Protein AF-A0A972JRW2-F1 (afdb_monomer)

pLDDT: mean 73.88, std 29.33, range [19.91, 98.5]

Mean predicted aligned error: 13.53 Å

Foldseek 3Di:
DVVVVVVVVVVVVVVVVLQVVQLVVLVVVLVVQQVDQQVADAFDFDDCVQADPLLVVLLVVLVACPPHAHQKDKFKWWWWFCDPNDTWIKIKMKIAGQQEGKMWIWMFTDDPPFGQKIWTWMQDPLWTKIWIDGSSGHTLDIDTDDVRSLVVSLVSVVCCSVRSNSSRGHPQWRKDDPDPQWIWTWGQHPVRPDTNIDIDRPPPDDDDDDPVPPPTTDIPRDDPDDDDDDDDDDDDDDDDDDDDDDDDDPDPVNVVCVSPVPPPPDDDD

Radius of gyration: 22.72 Å; Cα contacts (8 Å, |Δi|>4): 418; chains: 1; bounding box: 57×50×68 Å

Secondary structure (DSSP, 8-state):
-HHHHHHHHHHHHHHHHHHHHHHHHHHHHHHHHHHHHHTPPPP-PPPGGGS-HHHHHHHHHTTTTTT---SEEEEEEEEEEEETTEEEEEEEEEEEESSSS-EEEEEEES-SSS-SEEEEEEEETTEEEEEEEETTTEEEEEEESHHHHHHHHHHHHHHGGGSTHHHHH-TT-EEEEEETTEEEEEEEETTTTEEEEEEEE---------TTTSSS---B-------------------------------HHHHHHHHH-TT------

Structure (mmCIF, N/CA/C/O backbone):
data_AF-A0A972JRW2-F1
#
_entry.id   AF-A0A972JRW2-F1
#
loop_
_atom_site.group_PDB
_atom_site.id
_atom_site.type_symbol
_atom_site.label_atom_id
_atom_site.label_alt_id
_atom_site.label_comp_id
_atom_site.label_asym_id
_atom_site.label_entity_id
_atom_site.label_seq_id
_atom_site.pdbx_PDB_ins_code
_atom_site.Cartn_x
_atom_site.Cartn_y
_atom_site.Cartn_z
_atom_site.occupancy
_atom_site.B_iso_or_equiv
_atom_site.auth_seq_id
_atom_site.auth_comp_id
_atom_site.auth_asym_id
_atom_site.auth_atom_id
_atom_site.pdbx_PDB_model_num
ATOM 1 N N . MET A 1 1 ? -31.790 4.077 42.090 1.00 71.62 1 MET A N 1
ATOM 2 C CA . MET A 1 1 ? -30.428 4.631 41.899 1.00 71.62 1 MET A CA 1
ATOM 3 C C . MET A 1 1 ? -29.364 3.551 41.669 1.00 71.62 1 MET A C 1
ATOM 5 O O . MET A 1 1 ? -28.720 3.599 40.635 1.00 71.62 1 MET A O 1
ATOM 9 N N . LYS A 1 2 ? -29.207 2.538 42.543 1.00 86.31 2 LYS A N 1
ATOM 10 C CA . LYS A 1 2 ? -28.189 1.472 42.364 1.00 86.31 2 LYS A CA 1
ATOM 11 C C . LYS A 1 2 ? -28.380 0.609 41.100 1.00 86.31 2 LYS A C 1
ATOM 13 O O . LYS A 1 2 ? -27.415 0.365 40.390 1.00 86.31 2 LYS A O 1
ATOM 18 N N . ILE A 1 3 ? -29.616 0.212 40.779 1.00 92.12 3 ILE A N 1
ATOM 19 C CA . ILE A 1 3 ? -29.920 -0.625 39.597 1.00 92.12 3 ILE A CA 1
ATOM 20 C C . ILE A 1 3 ? -29.605 0.111 38.285 1.00 92.12 3 ILE A C 1
ATOM 22 O O . ILE A 1 3 ? -28.957 -0.450 37.411 1.00 92.12 3 ILE A O 1
ATOM 26 N N . SER A 1 4 ? -29.985 1.387 38.169 1.00 90.56 4 SER A N 1
ATOM 27 C CA . SER A 1 4 ? -29.693 2.209 36.985 1.00 90.56 4 SER A CA 1
ATOM 28 C C . SER A 1 4 ? -28.190 2.349 36.733 1.00 90.56 4 SER A C 1
ATOM 30 O O . SER A 1 4 ? -27.752 2.268 35.593 1.00 90.56 4 SER A O 1
ATOM 32 N N . ILE A 1 5 ? -27.392 2.496 37.798 1.00 94.94 5 ILE A N 1
ATOM 33 C CA . ILE A 1 5 ? -25.928 2.556 37.699 1.00 94.94 5 ILE A CA 1
ATOM 34 C C . ILE A 1 5 ? -25.374 1.230 37.162 1.00 94.94 5 ILE A C 1
ATOM 36 O O . ILE A 1 5 ? -24.592 1.240 36.216 1.00 94.94 5 ILE A O 1
ATOM 40 N N . ILE A 1 6 ? -25.814 0.094 37.711 1.00 95.50 6 ILE A N 1
ATOM 41 C CA . ILE A 1 6 ? -25.375 -1.238 37.261 1.00 95.50 6 ILE A CA 1
ATOM 42 C C . ILE A 1 6 ? -25.721 -1.458 35.784 1.00 95.50 6 ILE A C 1
ATOM 44 O O . ILE A 1 6 ? -24.865 -1.891 35.017 1.00 95.50 6 ILE A O 1
ATOM 48 N N . ILE A 1 7 ? -26.940 -1.103 35.366 1.00 96.25 7 ILE A N 1
ATOM 49 C CA . ILE A 1 7 ? -27.366 -1.212 33.964 1.00 96.25 7 ILE A CA 1
ATOM 50 C C . ILE A 1 7 ? -26.454 -0.373 33.059 1.00 96.25 7 ILE A C 1
ATOM 52 O O . ILE A 1 7 ? -25.960 -0.886 32.056 1.00 96.25 7 ILE A O 1
ATOM 56 N N . CYS A 1 8 ? -26.162 0.879 33.427 1.00 96.19 8 CYS A N 1
ATOM 57 C CA . CYS A 1 8 ? -25.246 1.727 32.660 1.00 96.19 8 CYS A CA 1
ATOM 58 C C . CYS A 1 8 ? -23.842 1.116 32.534 1.00 96.19 8 CYS A C 1
ATOM 60 O O . CYS A 1 8 ? -23.266 1.144 31.447 1.00 96.19 8 CYS A O 1
ATOM 62 N N . PHE A 1 9 ? -23.300 0.527 33.606 1.00 96.88 9 PHE A N 1
ATOM 63 C CA . PHE A 1 9 ? -21.992 -0.136 33.563 1.00 96.88 9 PHE A CA 1
ATOM 64 C C . PHE A 1 9 ? -21.980 -1.355 32.640 1.00 96.88 9 PHE A C 1
ATOM 66 O O . PHE A 1 9 ? -21.053 -1.504 31.844 1.00 96.88 9 PHE A O 1
ATOM 73 N N . VAL A 1 10 ? -23.007 -2.205 32.707 1.00 97.31 10 VAL A N 1
ATOM 74 C CA . VAL A 1 10 ? -23.115 -3.391 31.845 1.00 97.31 10 VAL A CA 1
ATOM 75 C C . VAL A 1 10 ? -23.243 -2.987 30.376 1.00 97.31 10 VAL A C 1
ATOM 77 O O . VAL A 1 10 ? -22.558 -3.555 29.522 1.00 97.31 10 VAL A O 1
ATOM 80 N N . LEU A 1 11 ? -24.055 -1.970 30.072 1.00 97.25 11 LEU A N 1
ATOM 81 C CA . LEU A 1 11 ? -24.193 -1.445 28.712 1.00 97.25 11 LEU A CA 1
ATOM 82 C C . LEU A 1 11 ? -22.866 -0.886 28.190 1.00 97.25 11 LEU A C 1
ATOM 84 O O . LEU A 1 11 ? -22.443 -1.241 27.091 1.00 97.25 11 LEU A O 1
ATOM 88 N N . LEU A 1 12 ? -22.171 -0.076 28.992 1.00 96.50 12 LEU A N 1
ATOM 89 C CA . LEU A 1 12 ? -20.871 0.478 28.618 1.00 96.50 12 LEU A CA 1
ATOM 90 C C . LEU A 1 12 ? -19.831 -0.625 28.378 1.00 96.50 12 LEU A C 1
ATOM 92 O O . LEU A 1 12 ? -19.142 -0.603 27.360 1.00 96.50 12 LEU A O 1
ATOM 96 N N . ALA A 1 13 ? -19.742 -1.611 29.273 1.00 96.44 13 ALA A N 1
ATOM 97 C CA . ALA A 1 13 ? -18.823 -2.737 29.129 1.00 96.44 13 ALA A CA 1
ATOM 98 C C . ALA A 1 13 ? -19.116 -3.550 27.859 1.00 96.44 13 ALA A C 1
ATOM 100 O O . ALA A 1 13 ? -18.191 -3.917 27.136 1.00 96.44 13 ALA A O 1
ATOM 101 N N . THR A 1 14 ? -20.396 -3.765 27.546 1.00 97.12 14 THR A N 1
ATOM 102 C CA . THR A 1 14 ? -20.829 -4.466 26.330 1.00 97.12 14 THR A CA 1
ATOM 103 C C . THR A 1 14 ? -20.422 -3.699 25.071 1.00 97.12 14 THR A C 1
ATOM 105 O O . THR A 1 14 ? -19.870 -4.287 24.141 1.00 97.12 14 THR A O 1
ATOM 108 N N . VAL A 1 15 ? -20.621 -2.376 25.051 1.00 95.94 15 VAL A N 1
ATOM 109 C CA . VAL A 1 15 ? -20.208 -1.514 23.931 1.00 95.94 15 VAL A CA 1
ATOM 110 C C . VAL A 1 15 ? -18.688 -1.528 23.758 1.00 95.94 15 VAL A C 1
ATOM 112 O O . VAL A 1 15 ? -18.203 -1.713 22.643 1.00 95.94 15 VAL A O 1
ATOM 115 N N . ILE A 1 16 ? -17.924 -1.392 24.846 1.00 94.69 16 ILE A N 1
ATOM 116 C CA . ILE A 1 16 ? -16.455 -1.452 24.807 1.00 94.69 16 ILE A CA 1
ATOM 117 C C . ILE A 1 16 ? -15.990 -2.807 24.266 1.00 94.69 16 ILE A C 1
ATOM 119 O O . ILE A 1 16 ? -15.129 -2.859 23.387 1.00 94.69 16 ILE A O 1
ATOM 123 N N . PHE A 1 17 ? -16.576 -3.903 24.748 1.00 96.06 17 PHE A N 1
ATOM 124 C CA . PHE A 1 17 ? -16.238 -5.248 24.299 1.00 96.06 17 PHE A CA 1
ATOM 125 C C . PHE A 1 17 ? -16.519 -5.438 22.803 1.00 96.06 17 PHE A C 1
ATOM 127 O O . PHE A 1 17 ? -15.653 -5.926 22.072 1.00 96.06 17 PHE A O 1
ATOM 134 N N . ALA A 1 18 ? -17.672 -4.967 22.322 1.00 95.88 18 ALA A N 1
ATOM 135 C CA . ALA A 1 18 ? -18.015 -4.994 20.904 1.00 95.88 18 ALA A CA 1
ATOM 136 C C . ALA A 1 18 ? -17.017 -4.186 20.053 1.00 95.88 18 ALA A C 1
ATOM 138 O O . ALA A 1 18 ? -16.516 -4.692 19.048 1.00 95.88 18 ALA A O 1
ATOM 139 N N . VAL A 1 19 ? -16.658 -2.966 20.475 1.00 95.06 19 VAL A N 1
ATOM 140 C CA . VAL A 1 19 ? -15.660 -2.130 19.780 1.00 95.06 19 VAL A CA 1
ATOM 141 C C . VAL A 1 19 ? -14.303 -2.831 19.715 1.00 95.06 19 VAL A C 1
ATOM 143 O O . VAL A 1 19 ? -13.676 -2.849 18.657 1.00 95.06 19 VAL A O 1
ATOM 146 N N . LEU A 1 20 ? -13.861 -3.460 20.807 1.00 94.69 20 LEU A N 1
ATOM 147 C CA . LEU A 1 20 ? -12.592 -4.188 20.845 1.00 94.69 20 LEU A CA 1
ATOM 148 C C . LEU A 1 20 ? -12.585 -5.409 19.918 1.00 94.69 20 LEU A C 1
ATOM 150 O O . LEU A 1 20 ? -11.570 -5.660 19.267 1.00 94.69 20 LEU A O 1
ATOM 154 N N . ILE A 1 21 ? -13.689 -6.158 19.832 1.00 96.31 21 ILE A N 1
ATOM 155 C CA . ILE A 1 21 ? -13.820 -7.284 18.895 1.00 96.31 21 ILE A CA 1
ATOM 156 C C . ILE A 1 21 ? -13.732 -6.786 17.452 1.00 96.31 21 ILE A C 1
ATOM 158 O O . ILE A 1 21 ? -12.938 -7.308 16.668 1.00 96.31 21 ILE A O 1
ATOM 162 N N . LEU A 1 22 ? -14.497 -5.747 17.111 1.00 96.06 22 LEU A N 1
ATOM 163 C CA . LEU A 1 22 ? -14.509 -5.177 15.764 1.00 96.06 22 LEU A CA 1
ATOM 164 C C . LEU A 1 22 ? -13.135 -4.610 15.373 1.00 96.06 22 LEU A C 1
ATOM 166 O O . LEU A 1 22 ? -12.659 -4.863 14.264 1.00 96.06 22 LEU A O 1
ATOM 170 N N . ALA A 1 23 ? -12.465 -3.905 16.291 1.00 94.50 23 ALA A N 1
ATOM 171 C CA . ALA A 1 23 ? -11.120 -3.374 16.077 1.00 94.50 23 ALA A CA 1
ATOM 172 C C . ALA A 1 23 ? -10.079 -4.487 15.880 1.00 94.50 23 ALA A C 1
ATOM 174 O O . ALA A 1 23 ? -9.208 -4.382 15.010 1.00 94.50 23 ALA A O 1
ATOM 175 N N . ARG A 1 24 ? -10.172 -5.580 16.650 1.00 95.06 24 ARG A N 1
ATOM 176 C CA . ARG A 1 24 ? -9.299 -6.752 16.486 1.00 95.06 24 ARG A CA 1
ATOM 177 C C . ARG A 1 24 ? -9.522 -7.448 15.150 1.00 95.06 24 ARG A C 1
ATOM 179 O O . ARG A 1 24 ? -8.543 -7.724 14.464 1.00 95.06 24 ARG A O 1
ATOM 186 N N . GLY A 1 25 ? -10.777 -7.667 14.758 1.00 95.94 25 GLY A N 1
ATOM 187 C CA . GLY A 1 25 ? -11.112 -8.262 13.463 1.00 95.94 25 GLY A CA 1
ATOM 188 C C . GLY A 1 25 ? -10.553 -7.448 12.295 1.00 95.94 25 GLY A C 1
ATOM 189 O O . GLY A 1 25 ? -9.920 -7.999 11.399 1.00 95.94 25 GLY A O 1
ATOM 190 N N . PHE A 1 26 ? -10.688 -6.121 12.346 1.00 95.69 26 PHE A N 1
ATOM 191 C CA . PHE A 1 26 ? -10.110 -5.249 11.325 1.00 95.69 26 PHE A CA 1
ATOM 192 C C . PHE A 1 26 ? -8.576 -5.236 11.343 1.00 95.69 26 PHE A C 1
ATOM 194 O O . PHE A 1 26 ? -7.945 -5.235 10.293 1.00 95.69 26 PHE A O 1
ATOM 201 N N . THR A 1 27 ? -7.954 -5.276 12.523 1.00 94.81 27 THR A N 1
ATOM 202 C CA . THR A 1 27 ? -6.489 -5.390 12.637 1.00 94.81 27 THR A CA 1
ATOM 203 C C . THR A 1 27 ? -5.978 -6.690 12.015 1.00 94.81 27 THR A C 1
ATOM 205 O O . THR A 1 27 ? -4.963 -6.678 11.322 1.00 94.81 27 THR A O 1
ATOM 208 N N . ALA A 1 28 ? -6.690 -7.799 12.228 1.00 96.25 28 ALA A N 1
ATOM 209 C CA . ALA A 1 28 ? -6.366 -9.077 11.607 1.00 96.25 28 ALA A CA 1
ATOM 210 C C . ALA A 1 28 ? -6.512 -9.013 10.080 1.00 96.25 28 ALA A C 1
ATOM 212 O O . ALA A 1 28 ? -5.639 -9.505 9.372 1.00 96.25 28 ALA A O 1
ATOM 213 N N . GLU A 1 29 ? -7.557 -8.356 9.566 1.00 95.19 29 GLU A N 1
ATOM 214 C CA . GLU A 1 29 ? -7.713 -8.124 8.126 1.00 95.19 29 GLU A CA 1
ATOM 215 C C . GLU A 1 29 ? -6.535 -7.350 7.534 1.00 95.19 29 GLU A C 1
ATOM 217 O O . GLU A 1 29 ? -5.926 -7.793 6.564 1.00 95.19 29 GLU A O 1
ATOM 222 N N . VAL A 1 30 ? -6.161 -6.234 8.160 1.00 95.56 30 VAL A N 1
ATOM 223 C CA . VAL A 1 30 ? -5.005 -5.432 7.744 1.00 95.56 30 VAL A CA 1
ATOM 224 C C . VAL A 1 30 ? -3.730 -6.285 7.709 1.00 95.56 30 VAL A C 1
ATOM 226 O O . VAL A 1 30 ? -2.990 -6.249 6.729 1.00 95.56 30 VAL A O 1
ATOM 229 N N . ALA A 1 31 ? -3.489 -7.089 8.749 1.00 95.88 31 ALA A N 1
ATOM 230 C CA . ALA A 1 31 ? -2.318 -7.959 8.816 1.00 95.88 31 ALA A CA 1
ATOM 231 C C . ALA A 1 31 ? -2.309 -9.030 7.712 1.00 95.88 31 ALA A C 1
ATOM 233 O O . ALA A 1 31 ? -1.240 -9.344 7.187 1.00 95.88 31 ALA A O 1
ATOM 234 N N . ARG A 1 32 ? -3.478 -9.568 7.327 1.00 95.31 32 ARG A N 1
ATOM 235 C CA . ARG A 1 32 ? -3.597 -10.502 6.195 1.00 95.31 32 ARG A CA 1
ATOM 236 C C . ARG A 1 32 ? -3.217 -9.838 4.876 1.00 95.31 32 ARG A C 1
ATOM 238 O O . ARG A 1 32 ? -2.404 -10.394 4.147 1.00 95.31 32 ARG A O 1
ATOM 245 N N . GLN A 1 33 ? -3.740 -8.643 4.610 1.00 95.06 33 GLN A N 1
ATOM 246 C CA . GLN A 1 33 ? -3.441 -7.889 3.387 1.00 95.06 33 GLN A CA 1
ATOM 247 C C . GLN A 1 33 ? -1.939 -7.573 3.265 1.00 95.06 33 GLN A C 1
ATOM 249 O O . GLN A 1 33 ? -1.335 -7.720 2.206 1.00 95.06 33 GLN A O 1
ATOM 254 N N . GLU A 1 34 ? -1.284 -7.218 4.369 1.00 95.44 34 GLU A N 1
ATOM 255 C CA . GLU A 1 34 ? 0.168 -7.006 4.370 1.00 95.44 34 GLU A CA 1
ATOM 256 C C . GLU A 1 34 ? 0.971 -8.298 4.218 1.00 95.44 34 GLU A C 1
ATOM 258 O O . GLU A 1 34 ? 2.028 -8.298 3.584 1.00 95.44 34 GLU A O 1
ATOM 263 N N . ALA A 1 35 ? 0.495 -9.400 4.801 1.00 95.19 35 ALA A N 1
ATOM 264 C CA . ALA A 1 35 ? 1.114 -10.705 4.626 1.00 95.19 35 ALA A CA 1
ATOM 265 C C . ALA A 1 35 ? 1.061 -11.153 3.160 1.00 95.19 35 ALA A C 1
ATOM 267 O O . ALA A 1 35 ? 2.060 -11.686 2.685 1.00 95.19 35 ALA A O 1
ATOM 268 N N . MET A 1 36 ? -0.033 -10.870 2.439 1.00 93.81 36 MET A N 1
ATOM 269 C CA . MET A 1 36 ? -0.141 -11.142 1.001 1.00 93.81 36 MET A CA 1
ATOM 270 C C . MET A 1 36 ? 0.960 -10.429 0.210 1.00 93.81 36 MET A C 1
ATOM 272 O O . MET A 1 36 ? 1.724 -11.090 -0.480 1.00 93.81 36 MET A O 1
ATOM 276 N N . ILE A 1 37 ? 1.141 -9.115 0.398 1.00 95.88 37 ILE A N 1
ATOM 277 C CA . ILE A 1 37 ? 2.218 -8.370 -0.284 1.00 95.88 37 ILE A CA 1
ATOM 278 C C . ILE A 1 37 ? 3.610 -8.887 0.102 1.00 95.88 37 ILE A C 1
ATOM 280 O O . ILE A 1 37 ? 4.514 -8.952 -0.725 1.00 95.88 37 ILE A O 1
ATOM 284 N N . ARG A 1 38 ? 3.827 -9.268 1.365 1.00 92.06 38 ARG A N 1
ATOM 285 C CA . ARG A 1 38 ? 5.124 -9.817 1.800 1.00 92.06 38 ARG A CA 1
ATOM 286 C C . ARG A 1 38 ? 5.412 -11.204 1.230 1.00 92.06 38 ARG A C 1
ATOM 288 O O . ARG A 1 38 ? 6.580 -11.564 1.097 1.00 92.06 38 ARG A O 1
ATOM 295 N N . ALA A 1 39 ? 4.364 -11.968 0.949 1.00 91.31 39 ALA A N 1
ATOM 296 C CA . ALA A 1 39 ? 4.425 -13.280 0.326 1.00 91.31 39 ALA A CA 1
ATOM 297 C C . ALA A 1 39 ? 4.337 -13.211 -1.208 1.00 91.31 39 ALA A C 1
ATOM 299 O O . ALA A 1 39 ? 4.203 -14.262 -1.831 1.00 91.31 39 ALA A O 1
ATOM 300 N N . ALA A 1 40 ? 4.450 -12.008 -1.791 1.00 85.00 40 ALA A N 1
ATOM 301 C CA . ALA A 1 40 ? 4.445 -11.782 -3.230 1.00 85.00 40 ALA A CA 1
ATOM 302 C C . ALA A 1 40 ? 5.451 -12.672 -3.973 1.00 85.00 40 ALA A C 1
ATOM 304 O O . ALA A 1 40 ? 6.388 -13.254 -3.391 1.00 85.00 40 ALA A O 1
ATOM 305 N N . LEU A 1 41 ? 5.244 -12.749 -5.285 1.00 90.25 41 LEU A N 1
ATOM 306 C CA . LEU A 1 41 ? 6.082 -13.518 -6.193 1.00 90.25 41 LEU A CA 1
ATOM 307 C C . LEU A 1 41 ? 7.569 -13.168 -6.032 1.00 90.25 41 LEU A C 1
ATOM 309 O O . LEU A 1 41 ? 7.953 -12.036 -5.720 1.00 90.25 41 LEU A O 1
ATOM 313 N N . THR A 1 42 ? 8.422 -14.175 -6.221 1.00 92.81 42 THR A N 1
ATOM 314 C CA . THR A 1 42 ? 9.870 -13.960 -6.257 1.00 92.81 42 THR A CA 1
ATOM 315 C C . THR A 1 42 ? 10.197 -13.120 -7.493 1.00 92.81 42 THR A C 1
ATOM 317 O O . THR A 1 42 ? 9.824 -13.528 -8.591 1.00 92.81 42 THR A O 1
ATOM 320 N N . PRO A 1 43 ? 10.875 -11.971 -7.345 1.00 93.94 43 PRO A N 1
ATOM 321 C CA . PRO A 1 43 ? 11.246 -11.152 -8.487 1.00 93.94 43 PRO A CA 1
ATOM 322 C C . PRO A 1 43 ? 12.262 -11.863 -9.374 1.00 93.94 43 PRO A C 1
ATOM 324 O O . PRO A 1 43 ? 13.289 -12.348 -8.899 1.00 93.94 43 PRO A O 1
ATOM 327 N N . GLU A 1 44 ? 12.000 -11.843 -10.6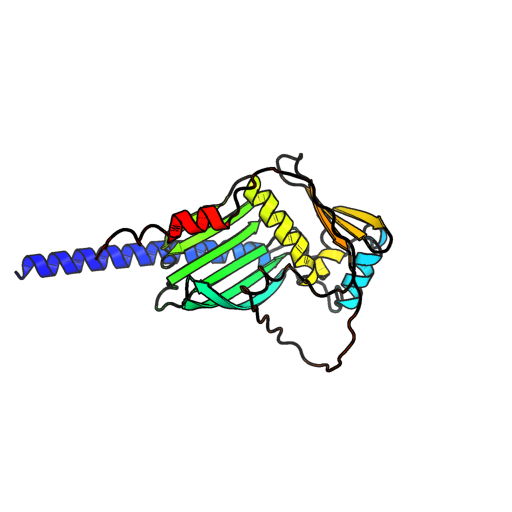72 1.00 93.81 44 GLU A N 1
ATOM 328 C CA . GLU A 1 44 ? 12.948 -12.223 -11.713 1.00 93.81 44 GLU A CA 1
ATOM 329 C C . GLU A 1 44 ? 13.232 -11.011 -12.590 1.00 93.81 44 GLU A C 1
ATOM 331 O O . GLU A 1 44 ? 12.343 -10.191 -12.834 1.00 93.81 44 GLU A O 1
ATOM 336 N N . ALA A 1 45 ? 14.474 -10.868 -13.047 1.00 92.25 45 ALA A N 1
ATOM 337 C CA . ALA A 1 45 ? 14.816 -9.772 -13.942 1.00 92.25 45 ALA A CA 1
ATOM 338 C C . ALA A 1 45 ? 14.087 -9.973 -15.275 1.00 92.25 45 ALA A C 1
ATOM 340 O O . ALA A 1 45 ? 14.076 -11.079 -15.824 1.00 92.25 45 ALA A O 1
ATOM 341 N N . ARG A 1 46 ? 13.473 -8.911 -15.798 1.00 92.50 46 ARG A N 1
ATOM 342 C CA . ARG A 1 46 ? 12.982 -8.920 -17.178 1.00 92.50 46 ARG A CA 1
ATOM 343 C C . ARG A 1 46 ? 14.100 -8.572 -18.146 1.00 92.50 46 ARG A C 1
ATOM 345 O O . ARG A 1 46 ? 15.142 -8.056 -17.740 1.00 92.50 46 ARG A O 1
ATOM 352 N N . ASP A 1 47 ? 13.854 -8.842 -19.421 1.00 92.62 47 ASP A N 1
ATOM 353 C CA . ASP A 1 47 ? 14.764 -8.426 -20.477 1.00 92.62 47 ASP A CA 1
ATOM 354 C C . ASP A 1 47 ? 14.922 -6.893 -20.433 1.00 92.62 47 ASP A C 1
ATOM 356 O O . ASP A 1 47 ? 13.916 -6.172 -20.486 1.00 92.62 47 ASP A O 1
ATOM 360 N N . PRO A 1 48 ? 16.153 -6.363 -20.309 1.00 90.12 48 PRO A N 1
ATOM 361 C CA . PRO A 1 48 ? 16.396 -4.930 -20.346 1.00 90.12 48 PRO A CA 1
ATOM 362 C C . PRO A 1 48 ? 15.770 -4.233 -21.561 1.00 90.12 48 PRO A C 1
ATOM 364 O O . PRO A 1 48 ? 15.385 -3.068 -21.434 1.00 90.12 48 PRO A O 1
ATOM 367 N N . GLU A 1 49 ? 15.653 -4.897 -22.716 1.00 91.44 49 GLU A N 1
ATOM 368 C CA . GLU A 1 49 ? 15.072 -4.338 -23.946 1.00 91.44 49 GLU A CA 1
ATOM 369 C C . GLU A 1 49 ? 13.563 -4.052 -23.831 1.00 91.44 49 GLU A C 1
ATOM 371 O O . GLU A 1 49 ? 13.065 -3.128 -24.475 1.00 91.44 49 GLU A O 1
ATOM 376 N N . GLU A 1 50 ? 12.846 -4.731 -22.927 1.00 91.75 50 GLU A N 1
ATOM 377 C CA . GLU A 1 50 ? 11.436 -4.449 -22.598 1.00 91.75 50 GLU A CA 1
ATOM 378 C C . GLU A 1 50 ? 11.264 -3.172 -21.743 1.00 91.75 50 GLU A C 1
ATOM 380 O O . GLU A 1 50 ? 10.145 -2.750 -21.420 1.00 91.75 50 GLU A O 1
ATOM 385 N N . ILE A 1 51 ? 12.371 -2.558 -21.313 1.00 93.94 51 ILE A N 1
ATOM 386 C CA . ILE A 1 51 ? 12.400 -1.378 -20.447 1.00 93.94 51 ILE A CA 1
ATOM 387 C C . ILE A 1 51 ? 12.898 -0.178 -21.248 1.00 93.94 51 ILE A C 1
ATOM 389 O O . ILE A 1 51 ? 14.030 -0.202 -21.737 1.00 93.94 51 ILE A O 1
ATOM 393 N N . PRO A 1 52 ? 12.141 0.933 -21.302 1.00 94.25 52 PRO A N 1
ATOM 394 C CA . PRO A 1 52 ? 12.663 2.181 -21.823 1.00 94.25 52 PRO A CA 1
ATOM 395 C C . PRO A 1 52 ? 13.952 2.565 -21.106 1.00 94.25 52 PRO A C 1
ATOM 397 O O . PRO A 1 52 ? 14.014 2.619 -19.877 1.00 94.25 52 PRO A O 1
ATOM 400 N N . GLU A 1 53 ? 14.965 2.892 -21.895 1.00 93.25 53 GLU A N 1
ATOM 401 C CA . GLU A 1 53 ? 16.315 3.206 -21.434 1.00 93.25 53 GLU A CA 1
ATOM 402 C C . GLU A 1 53 ? 16.338 4.277 -20.316 1.00 93.25 53 GLU A C 1
ATOM 404 O O . GLU A 1 53 ? 17.106 4.181 -19.359 1.00 93.25 53 GLU A O 1
ATOM 409 N N . LEU A 1 54 ? 15.439 5.270 -20.364 1.00 92.69 54 LEU A N 1
ATOM 410 C CA . LEU A 1 54 ? 15.276 6.259 -19.291 1.00 92.69 54 LEU A CA 1
ATOM 411 C C . LEU A 1 54 ? 14.982 5.611 -17.926 1.00 92.69 54 LEU A C 1
ATOM 413 O O . LEU A 1 54 ? 15.574 6.004 -16.917 1.00 92.69 54 LEU A O 1
ATOM 417 N N . MET A 1 55 ? 14.085 4.624 -17.905 1.00 93.94 55 MET A N 1
ATOM 418 C CA . MET A 1 55 ? 13.653 3.928 -16.694 1.00 93.94 55 MET A CA 1
ATOM 419 C C . MET A 1 55 ? 14.674 2.907 -16.221 1.00 93.94 55 MET A C 1
ATOM 421 O O . MET A 1 55 ? 14.898 2.809 -15.016 1.00 93.94 55 MET A O 1
ATOM 425 N N . ARG A 1 56 ? 15.351 2.224 -17.149 1.00 93.12 56 ARG A N 1
ATOM 426 C CA . ARG A 1 56 ? 16.475 1.337 -16.829 1.00 93.12 56 ARG A CA 1
ATOM 427 C C . ARG A 1 56 ? 17.570 2.101 -16.083 1.00 93.12 56 ARG A C 1
ATOM 429 O O . ARG A 1 56 ? 17.886 1.769 -14.943 1.00 93.12 56 ARG A O 1
ATOM 436 N N . ARG A 1 57 ? 18.025 3.226 -16.647 1.00 93.31 57 ARG A N 1
ATOM 437 C CA . ARG A 1 57 ? 19.024 4.090 -15.999 1.00 93.31 57 ARG A CA 1
ATOM 438 C C . ARG A 1 57 ? 18.554 4.669 -14.672 1.00 93.31 57 ARG A C 1
ATOM 440 O O . ARG A 1 57 ? 19.369 4.909 -13.786 1.00 93.31 57 ARG A O 1
ATOM 447 N N . PHE A 1 58 ? 17.266 4.991 -14.542 1.00 93.50 58 PHE A N 1
ATOM 448 C CA . PHE A 1 58 ? 16.728 5.441 -13.261 1.00 93.50 58 PHE A CA 1
ATOM 449 C C . PHE A 1 58 ? 16.842 4.336 -12.207 1.00 93.50 58 PHE A C 1
ATOM 451 O O . PHE A 1 58 ? 17.392 4.596 -11.140 1.00 93.50 58 PHE A O 1
ATOM 458 N N . ALA A 1 59 ? 16.394 3.121 -12.526 1.00 93.56 59 ALA A N 1
ATOM 459 C CA . ALA A 1 59 ? 16.444 1.986 -11.614 1.00 93.56 59 ALA A CA 1
ATOM 460 C C . ALA A 1 59 ? 17.888 1.651 -11.200 1.00 93.56 59 ALA A C 1
ATOM 462 O O . ALA A 1 59 ? 18.170 1.533 -10.009 1.00 93.56 59 ALA A O 1
ATOM 463 N N . GLU A 1 60 ? 18.821 1.617 -12.154 1.00 91.00 60 GLU A N 1
ATOM 464 C CA . GLU A 1 60 ? 20.250 1.389 -11.896 1.00 91.00 60 GLU A CA 1
ATOM 465 C C . GLU A 1 60 ? 20.856 2.451 -10.968 1.00 91.00 60 GLU A C 1
ATOM 467 O O . GLU A 1 60 ? 21.533 2.117 -9.994 1.00 91.00 60 GLU A O 1
ATOM 472 N N . ARG A 1 61 ? 20.576 3.743 -11.210 1.00 94.19 61 ARG A N 1
ATOM 473 C CA . ARG A 1 61 ? 21.022 4.832 -10.318 1.00 94.19 61 ARG A CA 1
ATOM 474 C C . ARG A 1 61 ? 20.394 4.752 -8.929 1.00 94.19 61 ARG A C 1
ATOM 476 O O . ARG A 1 61 ? 20.982 5.246 -7.970 1.00 94.19 61 ARG A O 1
ATOM 483 N N . SER A 1 62 ? 19.214 4.152 -8.825 1.00 93.75 62 SER A N 1
ATOM 484 C CA . SER A 1 62 ? 18.534 3.866 -7.564 1.00 93.75 62 SER A CA 1
ATOM 485 C C . SER A 1 62 ? 18.992 2.556 -6.910 1.00 93.75 62 SER A C 1
ATOM 487 O O . SER A 1 62 ? 18.394 2.154 -5.916 1.00 93.75 62 SER A O 1
ATOM 489 N N . LEU A 1 63 ? 20.062 1.931 -7.422 1.00 93.19 63 LEU A N 1
ATOM 490 C CA . LEU A 1 63 ? 20.653 0.681 -6.930 1.00 93.19 63 LEU A CA 1
ATOM 491 C C . LEU A 1 63 ? 19.734 -0.546 -7.063 1.00 93.19 63 LEU A C 1
ATOM 493 O O . LEU A 1 63 ? 19.969 -1.556 -6.403 1.00 93.19 63 LEU A O 1
ATOM 497 N N . ALA A 1 64 ? 18.712 -0.485 -7.922 1.00 93.62 64 ALA A N 1
ATOM 498 C CA . ALA A 1 64 ? 17.836 -1.624 -8.176 1.00 93.62 64 ALA A CA 1
ATOM 499 C C . ALA A 1 64 ? 18.627 -2.821 -8.724 1.00 93.62 64 ALA A C 1
ATOM 501 O O . ALA A 1 64 ? 19.552 -2.661 -9.523 1.00 93.62 64 ALA A O 1
ATOM 502 N N . GLY A 1 65 ? 18.268 -4.023 -8.278 1.00 90.44 65 GLY A N 1
ATOM 503 C CA . GLY A 1 65 ? 18.946 -5.273 -8.614 1.00 90.44 65 GLY A CA 1
ATOM 504 C C . GLY A 1 65 ? 20.290 -5.488 -7.905 1.00 90.44 65 GLY A C 1
ATOM 505 O O . GLY A 1 65 ? 20.797 -6.613 -7.902 1.00 90.44 65 GLY A O 1
ATOM 506 N N . GLN A 1 66 ? 20.871 -4.468 -7.259 1.00 89.12 66 GLN A N 1
ATOM 507 C CA . GLN A 1 66 ? 22.125 -4.627 -6.521 1.00 89.12 66 GLN A CA 1
ATOM 508 C C . GLN A 1 66 ? 21.880 -5.347 -5.191 1.00 89.12 66 GLN A C 1
ATOM 510 O O . GLN A 1 66 ? 21.123 -4.882 -4.346 1.00 89.12 66 GLN A O 1
ATOM 515 N N . GLY A 1 67 ? 22.551 -6.483 -4.985 1.00 83.25 67 GLY A N 1
ATOM 516 C CA . GLY A 1 67 ? 22.364 -7.302 -3.780 1.00 83.25 67 GLY A CA 1
ATOM 517 C C . GLY A 1 67 ? 21.127 -8.209 -3.815 1.00 83.25 67 GLY A C 1
ATOM 518 O O . GLY A 1 67 ? 20.785 -8.799 -2.792 1.00 83.25 67 GLY A O 1
ATOM 519 N N . GLY A 1 68 ? 20.499 -8.356 -4.988 1.00 88.88 68 GLY A N 1
ATOM 520 C CA . GLY A 1 68 ? 19.296 -9.161 -5.196 1.00 88.88 68 GLY A CA 1
ATOM 521 C C . GLY A 1 68 ? 18.007 -8.356 -5.031 1.00 88.88 68 GLY A C 1
ATOM 522 O O . GLY A 1 68 ? 17.970 -7.336 -4.348 1.00 88.88 68 GLY A O 1
ATOM 523 N N . MET A 1 69 ? 16.932 -8.821 -5.668 1.00 92.69 69 MET A N 1
ATOM 524 C CA . MET A 1 69 ? 15.638 -8.138 -5.636 1.00 92.69 69 MET A CA 1
ATOM 525 C C . MET A 1 69 ? 14.753 -8.695 -4.509 1.00 92.69 69 MET A C 1
ATOM 527 O O . MET A 1 69 ? 14.466 -9.897 -4.491 1.00 92.69 69 MET A O 1
ATOM 531 N N . PRO A 1 70 ? 14.298 -7.860 -3.556 1.00 94.12 70 PRO A N 1
ATOM 532 C CA . PRO A 1 70 ? 13.397 -8.307 -2.500 1.00 94.12 70 PRO A CA 1
ATOM 533 C C . PRO A 1 70 ? 11.988 -8.541 -3.054 1.00 94.12 70 PRO A C 1
ATOM 535 O O . PRO A 1 70 ? 11.554 -7.850 -3.965 1.00 94.12 70 PRO A O 1
ATOM 538 N N . ARG A 1 71 ? 11.210 -9.448 -2.451 1.00 95.88 71 ARG A N 1
ATOM 539 C CA . ARG A 1 71 ? 9.791 -9.653 -2.827 1.00 95.88 71 ARG A CA 1
ATOM 540 C C . ARG A 1 71 ? 8.935 -8.400 -2.631 1.00 95.88 71 ARG A C 1
ATOM 542 O O . ARG A 1 71 ? 8.029 -8.128 -3.414 1.00 95.88 71 ARG A O 1
ATOM 549 N N . ALA A 1 72 ? 9.231 -7.643 -1.577 1.00 96.19 72 ALA A N 1
ATOM 550 C CA . ALA A 1 72 ? 8.528 -6.418 -1.242 1.00 96.19 72 ALA A CA 1
ATOM 551 C C . ALA A 1 72 ? 9.440 -5.417 -0.526 1.00 96.19 72 ALA A C 1
ATOM 553 O O . ALA A 1 72 ? 10.313 -5.800 0.256 1.00 96.19 72 ALA A O 1
ATOM 554 N N . VAL A 1 73 ? 9.169 -4.128 -0.724 1.00 95.44 73 VAL A N 1
ATOM 555 C CA . VAL A 1 73 ? 9.775 -3.026 0.033 1.00 95.44 73 VAL A CA 1
ATOM 556 C C . VAL A 1 73 ? 8.863 -2.646 1.192 1.00 95.44 73 VAL A C 1
ATOM 558 O O . VAL A 1 73 ? 7.642 -2.600 1.041 1.00 95.44 73 VAL A O 1
ATOM 561 N N . ARG A 1 74 ? 9.452 -2.355 2.358 1.00 96.62 74 ARG A N 1
ATOM 562 C CA . ARG A 1 74 ? 8.734 -1.836 3.526 1.00 96.62 74 ARG A CA 1
ATOM 563 C C . ARG A 1 74 ? 9.155 -0.401 3.819 1.00 96.62 74 ARG A C 1
ATOM 565 O O . ARG A 1 74 ? 10.335 -0.138 4.027 1.00 96.62 74 ARG A O 1
ATOM 572 N N . LEU A 1 75 ? 8.183 0.497 3.932 1.00 95.62 75 LEU A N 1
ATOM 573 C CA . LEU A 1 75 ? 8.385 1.881 4.349 1.00 95.62 75 LEU A CA 1
ATOM 574 C C . LEU A 1 75 ? 7.699 2.133 5.691 1.00 95.62 75 LEU A C 1
ATOM 576 O O . LEU A 1 75 ? 6.636 1.585 5.980 1.00 95.62 75 LEU A O 1
ATOM 580 N N . THR A 1 76 ? 8.285 3.008 6.498 1.00 95.75 76 THR A N 1
ATOM 581 C CA . THR A 1 76 ? 7.663 3.565 7.704 1.00 95.75 76 THR A CA 1
ATOM 582 C C . THR A 1 76 ? 7.702 5.080 7.617 1.00 95.75 76 THR A C 1
ATOM 584 O O . THR A 1 76 ? 8.695 5.660 7.177 1.00 95.75 76 THR A O 1
ATOM 587 N N . GLN A 1 77 ? 6.617 5.732 8.013 1.00 93.44 77 GLN A N 1
ATOM 588 C CA . GLN A 1 77 ? 6.432 7.165 7.867 1.00 93.44 77 GLN A CA 1
ATOM 589 C C . GLN A 1 77 ? 5.898 7.750 9.167 1.00 93.44 77 GLN A C 1
ATOM 591 O O . GLN A 1 77 ? 4.998 7.194 9.792 1.00 93.44 77 GLN A O 1
ATOM 596 N N . GLU A 1 78 ? 6.406 8.923 9.516 1.00 92.06 78 GLU A N 1
ATOM 597 C CA . GLU A 1 78 ? 5.797 9.790 10.514 1.00 92.06 78 GLU A CA 1
ATOM 598 C C . GLU A 1 78 ? 5.248 11.013 9.788 1.00 92.06 78 GLU A C 1
ATOM 600 O O . GLU A 1 78 ? 5.951 11.692 9.031 1.00 92.06 78 GLU A O 1
ATOM 605 N N . ALA A 1 79 ? 3.963 11.271 9.983 1.00 83.75 79 ALA A N 1
ATOM 606 C CA . ALA A 1 79 ? 3.246 12.344 9.330 1.00 83.75 79 ALA A CA 1
ATOM 607 C C . ALA A 1 79 ? 2.572 13.241 10.364 1.00 83.75 79 ALA A C 1
ATOM 609 O O . ALA A 1 79 ? 2.222 12.833 11.473 1.00 83.75 79 ALA A O 1
ATOM 610 N N . ARG A 1 80 ? 2.371 14.496 9.967 1.00 84.31 80 ARG A N 1
ATOM 611 C CA . ARG A 1 80 ? 1.468 15.414 10.652 1.00 84.31 80 ARG A CA 1
ATOM 612 C C . ARG A 1 80 ? 0.390 15.826 9.669 1.00 84.31 80 ARG A C 1
ATOM 614 O O . ARG A 1 80 ? 0.715 16.251 8.561 1.00 84.31 80 ARG A O 1
ATOM 621 N N . MET A 1 81 ? -0.865 15.693 10.074 1.00 76.12 81 MET A N 1
ATOM 622 C CA . MET A 1 81 ? -2.017 16.078 9.272 1.00 76.12 81 MET A CA 1
ATOM 623 C C . MET A 1 81 ? -2.730 17.248 9.938 1.00 76.12 81 MET A C 1
ATOM 625 O O . MET A 1 81 ? -3.042 17.201 11.129 1.00 76.12 81 MET A O 1
ATOM 629 N N . LEU A 1 82 ? -2.967 18.301 9.160 1.00 79.00 82 LEU A N 1
ATOM 630 C CA . LEU A 1 82 ? -3.752 19.445 9.595 1.00 79.00 82 LEU A CA 1
ATOM 631 C C . LEU A 1 82 ? -5.242 19.112 9.442 1.00 79.00 82 LEU A C 1
ATOM 633 O O . LEU A 1 82 ? -5.715 18.876 8.331 1.00 79.00 82 LEU A O 1
ATOM 637 N N . GLN A 1 83 ? -5.967 19.086 10.555 1.00 68.44 83 GLN A N 1
ATOM 638 C CA . GLN A 1 83 ? -7.411 18.875 10.622 1.00 68.44 83 GLN A CA 1
ATOM 639 C C . GLN A 1 83 ? -8.065 20.169 11.114 1.00 68.44 83 GLN A C 1
ATOM 641 O O . GLN A 1 83 ? -8.013 20.493 12.301 1.00 68.44 83 GLN A O 1
ATOM 646 N N . GLY A 1 84 ? -8.631 20.945 10.186 1.00 79.44 84 GLY A N 1
ATOM 647 C CA . GLY A 1 84 ? -9.039 22.320 10.476 1.00 79.44 84 GLY A CA 1
ATOM 648 C C . GLY A 1 84 ? -7.817 23.164 10.844 1.00 79.44 84 GLY A C 1
ATOM 649 O O . GLY A 1 84 ? -6.961 23.403 9.996 1.00 79.44 84 GLY A O 1
ATOM 650 N N . GLU A 1 85 ? -7.721 23.567 12.109 1.00 82.88 85 GLU A N 1
ATOM 651 C CA . GLU A 1 85 ? -6.589 24.334 12.654 1.00 82.88 85 GLU A CA 1
ATOM 652 C C . GLU A 1 85 ? -5.621 23.479 13.492 1.00 82.88 85 GLU A C 1
ATOM 654 O O . GLU A 1 85 ? -4.531 23.932 13.842 1.00 82.88 85 GLU A O 1
ATOM 659 N N . ASN A 1 86 ? -5.976 22.221 13.775 1.00 79.56 86 ASN A N 1
ATOM 660 C CA . ASN A 1 86 ? -5.220 21.359 14.677 1.00 79.56 86 ASN A CA 1
ATOM 661 C C . ASN A 1 86 ? -4.280 20.424 13.916 1.00 79.56 86 ASN A C 1
ATOM 663 O O . ASN A 1 86 ? -4.688 19.693 13.011 1.00 79.56 86 ASN A O 1
ATOM 667 N N . TRP A 1 87 ? -3.012 20.397 14.322 1.00 83.62 87 TRP A N 1
ATOM 668 C CA . TRP A 1 87 ? -2.066 19.387 13.859 1.00 83.62 87 TRP A CA 1
ATOM 669 C C . TRP A 1 87 ? -2.243 18.099 14.656 1.00 83.62 87 TRP A C 1
ATOM 671 O O . TRP A 1 87 ? -2.103 18.089 15.875 1.00 83.62 87 TRP A O 1
ATOM 681 N N . SER A 1 88 ? -2.478 17.000 13.951 1.00 81.62 88 SER A N 1
ATOM 682 C CA . SER A 1 88 ? -2.500 15.650 14.514 1.00 81.62 88 SER A CA 1
ATOM 683 C C . SER A 1 88 ? -1.311 14.852 13.990 1.00 81.62 88 SER A C 1
ATOM 685 O O . SER A 1 88 ? -0.906 15.014 12.836 1.00 81.62 88 SER A O 1
ATOM 687 N N . THR A 1 89 ? -0.709 14.020 14.837 1.00 88.31 89 THR A N 1
ATOM 688 C CA . THR A 1 89 ? 0.344 13.088 14.424 1.00 88.31 89 THR A CA 1
ATOM 689 C C . THR A 1 89 ? -0.266 11.781 13.938 1.00 88.31 89 THR A C 1
ATOM 691 O O . THR A 1 89 ? -1.311 11.333 14.417 1.00 88.31 89 THR A O 1
ATOM 694 N N . MET A 1 90 ? 0.411 11.170 12.975 1.00 89.81 90 MET A N 1
ATOM 695 C CA . MET A 1 90 ? 0.036 9.891 12.400 1.00 89.81 90 MET A CA 1
ATOM 696 C C . MET A 1 90 ? 1.303 9.104 12.087 1.00 89.81 90 MET A C 1
ATOM 698 O O . MET A 1 90 ? 2.269 9.660 11.557 1.00 89.81 90 MET A O 1
ATOM 702 N N . THR A 1 91 ? 1.301 7.817 12.397 1.00 93.94 91 THR A N 1
ATOM 703 C CA . THR A 1 91 ? 2.323 6.890 11.914 1.00 93.94 91 THR A CA 1
ATOM 704 C C . THR A 1 91 ? 1.733 6.092 10.768 1.00 93.94 91 THR A C 1
ATOM 706 O O . THR A 1 91 ? 0.550 5.761 10.774 1.00 93.94 91 THR A O 1
ATOM 709 N N . ALA A 1 92 ? 2.535 5.812 9.750 1.00 95.25 92 ALA A N 1
ATOM 710 C CA . ALA A 1 92 ? 2.122 4.959 8.655 1.00 95.25 92 ALA A CA 1
ATOM 711 C C . ALA A 1 92 ? 3.202 3.943 8.323 1.00 95.25 92 ALA A C 1
ATOM 713 O O . ALA A 1 92 ? 4.397 4.163 8.531 1.00 95.25 92 ALA A O 1
ATOM 714 N N . ARG A 1 93 ? 2.766 2.813 7.796 1.00 96.50 93 ARG A N 1
ATOM 715 C CA . ARG A 1 93 ? 3.623 1.748 7.303 1.00 96.50 93 ARG A CA 1
ATOM 716 C C . ARG A 1 93 ? 3.101 1.301 5.958 1.00 96.50 93 ARG A C 1
ATOM 718 O O . ARG A 1 93 ? 1.894 1.291 5.730 1.00 96.50 93 ARG A O 1
ATOM 725 N N . GLN A 1 94 ? 4.031 0.962 5.083 1.00 97.62 94 GLN A N 1
ATOM 726 C CA . GLN A 1 94 ? 3.718 0.578 3.728 1.00 97.62 94 GLN A CA 1
ATOM 727 C C . GLN A 1 94 ? 4.495 -0.653 3.308 1.00 97.62 94 GLN A C 1
ATOM 729 O O . GLN A 1 94 ? 5.678 -0.763 3.618 1.00 97.62 94 GLN A O 1
ATOM 734 N N . HIS A 1 95 ? 3.840 -1.533 2.569 1.00 98.12 95 HIS A N 1
ATOM 735 C CA . HIS A 1 95 ? 4.447 -2.639 1.851 1.00 98.12 95 HIS A CA 1
ATOM 736 C C . HIS A 1 95 ? 4.154 -2.478 0.359 1.00 98.12 95 HIS A C 1
ATOM 738 O O . HIS A 1 95 ? 3.007 -2.233 0.008 1.00 98.12 95 HIS A O 1
ATOM 744 N N . ILE A 1 96 ? 5.159 -2.606 -0.505 1.00 97.94 96 ILE A N 1
ATOM 745 C CA . ILE A 1 96 ? 5.014 -2.509 -1.967 1.00 97.94 96 ILE A CA 1
ATOM 746 C C . ILE A 1 96 ? 5.597 -3.780 -2.582 1.00 97.94 96 ILE A C 1
ATOM 748 O O . ILE A 1 96 ? 6.747 -4.106 -2.285 1.00 97.94 96 ILE A O 1
ATOM 752 N N . ALA A 1 97 ? 4.821 -4.494 -3.399 1.00 97.94 97 ALA A N 1
ATOM 753 C CA . ALA A 1 97 ? 5.275 -5.689 -4.109 1.00 97.94 97 ALA A CA 1
ATOM 754 C C . ALA A 1 97 ? 6.182 -5.322 -5.297 1.00 97.94 97 ALA A C 1
ATOM 756 O O . ALA A 1 97 ? 5.961 -4.316 -5.980 1.00 97.94 97 ALA A O 1
ATOM 757 N N . ILE A 1 98 ? 7.214 -6.142 -5.525 1.00 97.00 98 ILE A N 1
ATOM 758 C CA . ILE A 1 98 ? 8.216 -5.914 -6.575 1.00 97.00 98 ILE A CA 1
ATOM 759 C C . ILE A 1 98 ? 7.889 -6.658 -7.868 1.00 97.00 98 ILE A C 1
ATOM 761 O O . ILE A 1 98 ? 7.937 -6.058 -8.934 1.00 97.00 98 ILE A O 1
ATOM 765 N N . ALA A 1 99 ? 7.571 -7.948 -7.788 1.00 96.00 99 ALA A N 1
ATOM 766 C CA . ALA A 1 99 ? 7.376 -8.794 -8.967 1.00 96.00 99 ALA A CA 1
ATOM 767 C C . ALA A 1 99 ? 6.003 -8.604 -9.639 1.00 96.00 99 ALA A C 1
ATOM 769 O O . ALA A 1 99 ? 5.826 -8.930 -10.810 1.00 96.00 99 ALA A O 1
ATOM 770 N N . GLU A 1 100 ? 5.035 -8.062 -8.901 1.00 95.00 100 GLU A N 1
ATOM 771 C CA . GLU A 1 100 ? 3.651 -7.886 -9.332 1.00 95.00 100 GLU A CA 1
ATOM 772 C C . GLU A 1 100 ? 3.063 -6.573 -8.790 1.00 95.00 100 GLU A C 1
ATOM 774 O O . GLU A 1 100 ? 3.571 -6.033 -7.799 1.00 95.00 100 GLU A O 1
ATOM 779 N N . PRO A 1 101 ? 2.021 -6.013 -9.434 1.00 94.81 101 PRO A N 1
ATOM 780 C CA . PRO A 1 101 ? 1.390 -4.790 -8.966 1.00 94.81 101 PRO A CA 1
ATOM 781 C C . PRO A 1 101 ? 0.699 -4.994 -7.623 1.00 94.81 101 PRO A C 1
ATOM 783 O O . PRO A 1 101 ? -0.212 -5.810 -7.498 1.00 94.81 101 PRO A O 1
ATOM 786 N N . GLY A 1 102 ? 1.079 -4.196 -6.630 1.00 96.38 102 GLY A N 1
ATOM 787 C CA . GLY A 1 102 ? 0.335 -4.153 -5.386 1.00 96.38 102 GLY A CA 1
ATOM 788 C C . GLY A 1 102 ? 1.025 -3.410 -4.257 1.00 96.38 102 GLY A C 1
ATOM 789 O O . GLY A 1 102 ? 2.255 -3.343 -4.170 1.00 96.38 102 GLY A O 1
ATOM 790 N N . PHE A 1 103 ? 0.213 -2.854 -3.362 1.00 98.25 103 PHE A N 1
ATOM 791 C CA . PHE A 1 103 ? 0.694 -2.268 -2.122 1.00 98.25 103 PHE A CA 1
ATOM 792 C C . PHE A 1 103 ? -0.333 -2.336 -0.981 1.00 98.25 103 PHE A C 1
ATOM 794 O O . PHE A 1 103 ? -1.543 -2.267 -1.168 1.00 98.25 103 PHE A O 1
ATOM 801 N N . VAL A 1 104 ? 0.246 -2.480 0.206 1.00 98.50 104 VAL A N 1
ATOM 802 C CA . VAL A 1 104 ? -0.214 -2.358 1.593 1.00 98.50 104 VAL A CA 1
ATOM 803 C C . VAL A 1 104 ? 0.031 -1.025 2.291 1.00 98.50 104 VAL A C 1
ATOM 805 O O . VAL A 1 104 ? 1.105 -0.944 2.871 1.00 98.50 104 VAL A O 1
ATOM 808 N N . TRP A 1 105 ? -0.824 0.000 2.309 1.00 98.19 105 TRP A N 1
ATOM 809 C CA . TRP A 1 105 ? -0.581 1.203 3.132 1.00 98.19 105 TRP A CA 1
ATOM 810 C C . TRP A 1 105 ? -1.535 1.281 4.324 1.00 98.19 105 TRP A C 1
ATOM 812 O O . TRP A 1 105 ? -2.751 1.191 4.187 1.00 98.19 105 TRP A O 1
ATOM 822 N N . VAL A 1 106 ? -0.981 1.471 5.518 1.00 97.62 106 VAL A N 1
ATOM 823 C CA . VAL A 1 106 ? -1.751 1.554 6.761 1.00 97.62 106 VAL A CA 1
ATOM 824 C C . VAL A 1 106 ? -1.275 2.747 7.557 1.00 97.62 106 VAL A C 1
ATOM 826 O O . VAL A 1 106 ? -0.072 2.888 7.781 1.00 97.62 106 VAL A O 1
ATOM 829 N N . ALA A 1 107 ? -2.207 3.556 8.046 1.00 95.25 107 ALA A N 1
ATOM 830 C CA . ALA A 1 107 ? -1.893 4.668 8.920 1.00 95.25 107 ALA A CA 1
ATOM 831 C C . ALA A 1 107 ? -2.771 4.726 10.162 1.00 95.25 107 ALA A C 1
ATOM 833 O O . ALA A 1 107 ? -3.983 4.529 10.101 1.00 95.25 107 ALA A O 1
ATOM 834 N N . ASP A 1 108 ? -2.128 5.044 11.278 1.00 94.62 108 ASP A N 1
ATOM 835 C CA . ASP A 1 108 ? -2.713 5.129 12.603 1.00 94.62 108 ASP A CA 1
ATOM 836 C C . ASP A 1 108 ? -2.541 6.548 13.145 1.00 94.62 108 ASP A C 1
ATOM 838 O O . ASP A 1 108 ? -1.427 7.045 13.340 1.00 94.62 108 ASP A O 1
ATOM 842 N N . GLY A 1 109 ? -3.668 7.221 13.362 1.00 91.12 109 GLY A N 1
ATOM 843 C CA . GLY A 1 109 ? -3.725 8.493 14.068 1.00 91.12 109 GLY A CA 1
ATOM 844 C C . GLY A 1 109 ? -3.495 8.304 15.566 1.00 91.12 109 GLY A C 1
ATOM 845 O O . GLY A 1 109 ? -3.776 7.239 16.123 1.00 91.12 109 GLY A O 1
ATOM 846 N N . ALA A 1 110 ? -3.013 9.357 16.228 1.00 84.19 110 ALA A N 1
ATOM 847 C CA . ALA A 1 110 ? -2.762 9.345 17.667 1.00 84.19 110 ALA A CA 1
ATOM 848 C C . ALA A 1 110 ? -3.981 8.851 18.477 1.00 84.19 110 ALA A C 1
ATOM 850 O O . ALA A 1 110 ? -5.098 9.341 18.306 1.00 84.19 110 ALA A O 1
ATOM 851 N N . GLY A 1 111 ? -3.759 7.883 19.368 1.00 78.75 111 GLY A N 1
ATOM 852 C CA . GLY A 1 111 ? -4.774 7.334 20.268 1.00 78.75 111 GLY A CA 1
ATOM 853 C C . GLY A 1 111 ? -4.226 6.183 21.115 1.00 78.75 111 GLY A C 1
ATOM 854 O O . GLY A 1 111 ? -3.329 5.462 20.682 1.00 78.75 111 GLY A O 1
ATOM 855 N N . TRP A 1 112 ? -4.746 6.029 22.336 1.00 76.31 112 TRP A N 1
ATOM 856 C CA . TRP A 1 112 ? -4.437 4.920 23.244 1.00 76.31 112 TRP A CA 1
ATOM 857 C C . TRP A 1 112 ? -5.704 4.513 24.015 1.00 76.31 112 TRP A C 1
ATOM 859 O O . TRP A 1 112 ? -6.403 5.403 24.502 1.00 76.31 112 TRP A O 1
ATOM 869 N N . PRO A 1 113 ? -6.031 3.212 24.156 1.00 79.12 113 PRO A N 1
ATOM 870 C CA . PRO A 1 113 ? -5.302 2.032 23.666 1.00 79.12 113 PRO A CA 1
ATOM 871 C C . PRO A 1 113 ? -5.574 1.672 22.192 1.00 79.12 113 PRO A C 1
ATOM 873 O O . PRO A 1 113 ? -4.942 0.764 21.660 1.00 79.12 113 PRO A O 1
ATOM 876 N N . LEU A 1 114 ? -6.508 2.359 21.527 1.00 86.88 114 LEU A N 1
ATOM 877 C CA . LEU A 1 114 ? -6.813 2.194 20.101 1.00 86.88 114 LEU A CA 1
ATOM 878 C C . LEU A 1 114 ? -6.456 3.476 19.337 1.00 86.88 114 LEU A C 1
ATOM 880 O O . LEU A 1 114 ? -6.609 4.564 19.904 1.00 86.88 114 LEU A O 1
ATOM 884 N N . PRO A 1 115 ? -6.030 3.382 18.062 1.00 88.06 115 PRO A N 1
ATOM 885 C CA . PRO A 1 115 ? -5.820 4.570 17.244 1.00 88.06 115 PRO A CA 1
ATOM 886 C C . PRO A 1 115 ? -7.152 5.291 17.067 1.00 88.06 115 PRO A C 1
ATOM 888 O O . PRO A 1 115 ? -8.156 4.651 16.753 1.00 88.06 115 PRO A O 1
ATOM 891 N N . LEU A 1 116 ? -7.181 6.616 17.240 1.00 90.81 116 LEU A N 1
ATOM 892 C CA . LEU A 1 116 ? -8.425 7.372 17.075 1.00 90.81 116 LEU A CA 1
ATOM 893 C C . LEU A 1 116 ? -8.993 7.172 15.666 1.00 90.81 116 LEU A C 1
ATOM 895 O O . LEU A 1 116 ? -10.185 6.927 15.501 1.00 90.81 116 LEU A O 1
ATOM 899 N N . VAL A 1 117 ? -8.114 7.203 14.666 1.00 92.38 117 VAL A N 1
ATOM 900 C CA . VAL A 1 117 ? -8.424 6.914 13.268 1.00 92.38 117 VAL A CA 1
ATOM 901 C C . VAL A 1 117 ? -7.410 5.910 12.747 1.00 92.38 117 VAL A C 1
ATOM 903 O O . VAL A 1 117 ? -6.210 6.096 12.935 1.00 92.38 117 VAL A O 1
ATOM 906 N N . ARG A 1 118 ? -7.892 4.881 12.057 1.00 95.06 118 ARG A N 1
ATOM 907 C CA . ARG A 1 118 ? -7.074 3.972 11.258 1.00 95.06 118 ARG A CA 1
ATOM 908 C C . ARG A 1 118 ? -7.495 4.066 9.802 1.00 95.06 118 ARG A C 1
ATOM 910 O O . ARG A 1 118 ? -8.685 3.985 9.502 1.00 95.06 118 ARG A O 1
ATOM 917 N N . VAL A 1 119 ? -6.521 4.198 8.915 1.00 95.56 119 VAL A N 1
ATOM 918 C CA . VAL A 1 119 ? -6.712 4.212 7.466 1.00 95.56 119 VAL A CA 1
ATOM 919 C C . VAL A 1 119 ? -5.991 3.010 6.876 1.00 95.56 119 VAL A C 1
ATOM 921 O O . VAL A 1 119 ? -4.831 2.771 7.209 1.00 95.56 119 VAL A O 1
ATOM 924 N N . ILE A 1 120 ? -6.671 2.262 6.015 1.00 97.50 120 ILE A N 1
ATOM 925 C CA . ILE A 1 120 ? -6.041 1.322 5.088 1.00 97.50 120 ILE A CA 1
ATOM 926 C C . ILE A 1 120 ? -6.251 1.848 3.677 1.00 97.50 120 ILE A C 1
ATOM 928 O O . ILE A 1 120 ? -7.357 2.250 3.326 1.00 97.50 120 ILE A O 1
ATOM 932 N N . ASP A 1 121 ? -5.183 1.836 2.901 1.00 97.81 121 ASP A N 1
ATOM 933 C CA . ASP A 1 121 ? -5.203 2.076 1.472 1.00 97.81 121 ASP A CA 1
ATOM 934 C C . ASP A 1 121 ? -4.420 0.951 0.792 1.00 97.81 121 ASP A C 1
ATOM 936 O O . ASP A 1 121 ? -3.293 0.648 1.201 1.00 97.81 121 ASP A O 1
ATOM 940 N N . ARG A 1 122 ? -5.030 0.267 -0.171 1.00 97.81 122 ARG A N 1
ATOM 941 C CA . ARG A 1 122 ? -4.420 -0.886 -0.823 1.00 97.81 122 ARG A CA 1
ATOM 942 C C . ARG A 1 122 ? -4.774 -0.998 -2.292 1.00 97.81 122 ARG A C 1
ATOM 944 O O . ARG A 1 122 ? -5.894 -0.713 -2.699 1.00 97.81 122 ARG A O 1
ATOM 951 N N . PHE A 1 123 ? -3.840 -1.587 -3.023 1.00 96.62 123 PHE A N 1
ATOM 952 C CA . PHE A 1 123 ? -4.069 -2.198 -4.322 1.00 96.62 123 PHE A CA 1
ATOM 953 C C . PHE A 1 123 ? -3.574 -3.640 -4.244 1.00 96.62 123 PHE A C 1
ATOM 955 O O . PHE A 1 123 ? -2.376 -3.866 -4.082 1.00 96.62 123 PHE A O 1
ATOM 962 N N . THR A 1 124 ? -4.481 -4.612 -4.277 1.00 93.12 124 THR A N 1
ATOM 963 C CA . THR A 1 124 ? -4.147 -6.046 -4.225 1.00 93.12 124 THR A CA 1
ATOM 964 C C . THR A 1 124 ? -5.053 -6.810 -5.177 1.00 93.12 124 THR A C 1
ATOM 966 O O . THR A 1 124 ? -6.240 -6.502 -5.266 1.00 93.12 124 THR A O 1
ATOM 969 N N . ASP A 1 125 ? -4.491 -7.771 -5.913 1.00 89.81 125 ASP A N 1
ATOM 970 C CA . ASP A 1 125 ? -5.207 -8.602 -6.895 1.00 89.81 125 ASP A CA 1
ATOM 971 C C . ASP A 1 125 ? -6.036 -7.786 -7.907 1.00 89.81 125 ASP A C 1
ATOM 973 O O . ASP A 1 125 ? -7.149 -8.152 -8.281 1.00 89.81 125 ASP A O 1
ATOM 977 N N . GLY A 1 126 ? -5.503 -6.634 -8.328 1.00 90.19 126 GLY A N 1
ATOM 978 C CA . GLY A 1 126 ? -6.168 -5.724 -9.263 1.00 90.19 126 GLY A CA 1
ATOM 979 C C . GLY A 1 126 ? -7.298 -4.878 -8.664 1.00 90.19 126 GLY A C 1
ATOM 980 O O . GLY A 1 126 ? -7.912 -4.120 -9.409 1.00 90.19 126 GLY A O 1
ATOM 981 N N . ALA A 1 127 ? -7.553 -4.973 -7.354 1.00 93.69 127 ALA A N 1
ATOM 982 C CA . ALA A 1 127 ? -8.615 -4.246 -6.666 1.00 93.69 127 ALA A CA 1
ATOM 983 C C . ALA A 1 127 ? -8.069 -3.180 -5.699 1.00 93.69 127 ALA A C 1
ATOM 985 O O . ALA A 1 127 ? -7.268 -3.475 -4.801 1.00 93.69 127 ALA A O 1
ATOM 986 N N . GLY A 1 128 ? -8.560 -1.953 -5.852 1.00 95.31 128 GLY A N 1
ATOM 987 C CA . GLY A 1 128 ? -8.307 -0.805 -4.991 1.00 95.31 128 GLY A CA 1
ATOM 988 C C . GLY A 1 128 ? -9.263 -0.752 -3.797 1.00 95.31 128 GLY A C 1
ATOM 989 O O . GLY A 1 128 ? -10.446 -1.086 -3.892 1.00 95.31 128 GLY A O 1
ATOM 990 N N . LEU A 1 129 ? -8.756 -0.328 -2.641 1.00 97.38 129 LEU A N 1
ATOM 991 C CA . LEU A 1 129 ? -9.570 -0.038 -1.463 1.00 97.38 129 LEU A CA 1
ATOM 992 C C . LEU A 1 129 ? -8.911 1.045 -0.619 1.00 97.38 129 LEU A C 1
ATOM 994 O O . LEU A 1 129 ? -7.832 0.825 -0.078 1.00 97.38 129 LEU A O 1
ATOM 998 N N . LEU A 1 130 ? -9.664 2.107 -0.348 1.00 97.44 130 LEU A N 1
ATOM 999 C CA . LEU A 1 130 ? -9.385 3.067 0.713 1.00 97.44 130 LEU A CA 1
ATOM 1000 C C . LEU A 1 130 ? -10.490 2.978 1.774 1.00 97.44 130 LEU A C 1
ATOM 1002 O O . LEU A 1 130 ? -11.662 3.226 1.496 1.00 97.44 130 LEU A O 1
ATOM 1006 N N . GLU A 1 131 ? -10.145 2.644 3.016 1.00 97.69 131 GLU A N 1
ATOM 1007 C CA . GLU A 1 131 ? -11.099 2.552 4.126 1.00 97.69 131 GLU A CA 1
ATOM 1008 C C . GLU A 1 131 ? -10.577 3.266 5.377 1.00 97.69 131 GLU A C 1
ATOM 1010 O O . GLU A 1 131 ? -9.457 3.047 5.837 1.00 97.69 131 GLU A O 1
ATOM 1015 N N . VAL A 1 132 ? -11.430 4.112 5.959 1.00 95.50 132 VAL A N 1
ATOM 1016 C CA . VAL A 1 132 ? -11.160 4.875 7.181 1.00 95.50 132 VAL A CA 1
ATOM 1017 C C . VAL A 1 132 ? -12.080 4.376 8.286 1.00 95.50 132 VAL A C 1
ATOM 1019 O O . VAL A 1 132 ? -13.306 4.354 8.131 1.00 95.50 132 VAL A O 1
ATOM 1022 N N . ARG A 1 133 ? -11.500 4.016 9.432 1.00 96.62 133 ARG A N 1
ATOM 1023 C CA . ARG A 1 133 ? -12.231 3.576 10.622 1.00 96.62 133 ARG A CA 1
ATOM 1024 C C . ARG A 1 133 ? -11.887 4.400 11.853 1.00 96.62 133 ARG A C 1
ATOM 1026 O O . ARG A 1 133 ? -10.717 4.634 12.14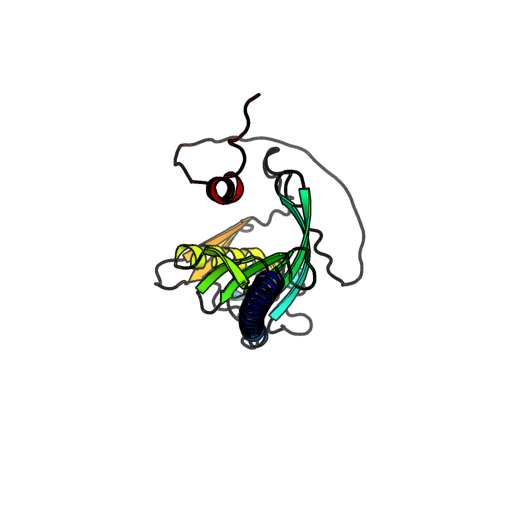3 1.00 96.62 133 ARG A O 1
ATOM 1033 N N . LEU A 1 134 ? -12.908 4.753 12.627 1.00 94.69 134 LEU A N 1
ATOM 1034 C CA . LEU A 1 134 ? -12.769 5.315 13.967 1.00 94.69 134 LEU A CA 1
ATOM 1035 C C . LEU A 1 134 ? -12.491 4.186 14.969 1.00 94.69 134 LEU A C 1
ATOM 1037 O O . LEU A 1 134 ? -13.146 3.138 14.923 1.00 94.69 134 LEU A O 1
ATOM 1041 N N . LEU A 1 135 ? -11.514 4.383 15.859 1.00 93.50 135 LEU A N 1
ATOM 1042 C CA . LEU A 1 135 ? -11.055 3.382 16.838 1.00 93.50 135 LEU A CA 1
ATOM 1043 C C . LEU A 1 135 ? -10.627 2.043 16.203 1.00 93.50 135 LEU A C 1
ATOM 1045 O O . LEU A 1 135 ? -10.609 1.009 16.863 1.00 93.50 135 LEU A O 1
ATOM 1049 N N . GLY A 1 136 ? -10.353 2.027 14.893 1.00 92.00 136 GLY A N 1
ATOM 1050 C CA . GLY A 1 136 ? -10.146 0.799 14.119 1.00 92.00 136 GLY A CA 1
ATOM 1051 C C . GLY A 1 136 ? -11.388 -0.097 13.973 1.00 92.00 136 GLY A C 1
ATOM 1052 O O . GLY A 1 136 ? -11.283 -1.160 13.371 1.00 92.00 136 GLY A O 1
ATOM 1053 N N . ALA A 1 137 ? -12.557 0.307 14.477 1.00 94.81 137 ALA A N 1
ATOM 1054 C CA . ALA A 1 137 ? -13.764 -0.518 14.529 1.00 94.81 137 ALA A CA 1
ATOM 1055 C C . ALA A 1 137 ? -14.876 0.005 13.613 1.00 94.81 137 ALA A C 1
ATOM 1057 O O . ALA A 1 137 ? -15.374 -0.732 12.761 1.00 94.81 137 ALA A O 1
ATOM 1058 N N . ILE A 1 138 ? -15.248 1.277 13.773 1.00 96.06 138 ILE A N 1
ATOM 1059 C CA . ILE A 1 138 ? -16.434 1.867 13.144 1.00 96.06 138 ILE A CA 1
ATOM 1060 C C . ILE A 1 138 ? -16.025 2.476 11.806 1.00 96.06 138 ILE A C 1
ATOM 1062 O O . ILE A 1 138 ? -15.224 3.408 11.770 1.00 96.06 138 ILE A O 1
ATOM 1066 N N . ARG A 1 139 ? -16.559 1.957 10.698 1.00 96.81 139 ARG A N 1
ATOM 1067 C CA . ARG A 1 139 ? -16.295 2.489 9.355 1.00 96.81 139 ARG A CA 1
ATOM 1068 C C . ARG A 1 139 ? -16.878 3.895 9.211 1.00 96.81 139 ARG A C 1
ATOM 1070 O O . ARG A 1 139 ? -18.072 4.086 9.403 1.00 96.81 139 ARG A O 1
ATOM 1077 N N . VAL A 1 140 ? -16.024 4.848 8.844 1.00 96.12 140 VAL A N 1
ATOM 1078 C CA . VAL A 1 140 ? -16.384 6.257 8.604 1.00 96.12 140 VAL A CA 1
ATOM 1079 C C . VAL A 1 140 ? -16.414 6.563 7.111 1.00 96.12 140 VAL A C 1
ATOM 1081 O O . VAL A 1 140 ? -17.283 7.291 6.646 1.00 96.12 140 VAL A O 1
ATOM 1084 N N . ALA A 1 141 ? -15.481 5.989 6.354 1.00 94.50 141 ALA A N 1
ATOM 1085 C CA . ALA A 1 141 ? -15.433 6.120 4.906 1.00 94.50 141 ALA A CA 1
ATOM 1086 C C . ALA A 1 141 ? -14.908 4.831 4.283 1.00 94.50 141 ALA A C 1
ATOM 1088 O O . ALA A 1 141 ? -14.084 4.134 4.879 1.00 94.50 141 ALA A O 1
ATOM 1089 N N . ARG A 1 142 ? -15.390 4.525 3.083 1.00 96.88 142 ARG A N 1
ATOM 1090 C CA . ARG A 1 142 ? -14.898 3.436 2.249 1.00 96.88 142 ARG A CA 1
ATOM 1091 C C . ARG A 1 142 ? -15.047 3.835 0.790 1.00 96.88 142 ARG A C 1
ATOM 1093 O O . ARG A 1 142 ? -16.088 4.367 0.413 1.00 96.88 142 ARG A O 1
ATOM 1100 N N . PHE A 1 143 ? -14.003 3.587 0.022 1.00 96.19 143 PHE A N 1
ATOM 1101 C CA . PHE A 1 143 ? -13.943 3.802 -1.408 1.00 96.19 143 PHE A CA 1
ATOM 1102 C C . PHE A 1 143 ? -13.338 2.550 -2.041 1.00 96.19 143 PHE A C 1
ATOM 1104 O O . PHE A 1 143 ? -12.211 2.174 -1.726 1.00 96.19 143 PHE A O 1
ATOM 1111 N N . ASP A 1 144 ? -14.140 1.870 -2.848 1.00 95.25 144 ASP A N 1
ATOM 1112 C CA . ASP A 1 144 ? -13.824 0.649 -3.581 1.00 95.25 144 ASP A CA 1
ATOM 1113 C C . ASP A 1 144 ? -14.594 0.633 -4.912 1.00 95.25 144 ASP A C 1
ATOM 1115 O O . ASP A 1 144 ? -15.448 1.490 -5.158 1.00 95.25 144 ASP A O 1
ATOM 1119 N N . GLY A 1 145 ? -14.274 -0.330 -5.776 1.00 91.75 145 GLY A N 1
ATOM 1120 C CA . GLY A 1 145 ? -14.859 -0.456 -7.111 1.00 91.75 145 GLY A CA 1
ATOM 1121 C C . GLY A 1 145 ? -13.975 0.139 -8.214 1.00 91.75 145 GLY A C 1
ATOM 1122 O O . GLY A 1 145 ? -12.859 0.578 -7.936 1.00 91.75 145 GLY A O 1
ATOM 1123 N N . PRO A 1 146 ? -14.466 0.182 -9.465 1.00 89.62 146 PRO A N 1
ATOM 1124 C CA . PRO A 1 146 ? -13.635 0.449 -10.642 1.00 89.62 146 PRO A CA 1
ATOM 1125 C C . PRO A 1 146 ? -12.840 1.760 -10.586 1.00 89.62 146 PRO A C 1
ATOM 1127 O O . PRO A 1 146 ? -11.694 1.820 -11.025 1.00 89.62 146 PRO A O 1
ATOM 1130 N N . GLU A 1 147 ? -13.416 2.826 -10.031 1.00 89.12 147 GLU A N 1
ATOM 1131 C CA . GLU A 1 147 ? -12.727 4.107 -9.871 1.00 89.12 147 GLU A CA 1
ATOM 1132 C C . GLU A 1 147 ? -11.602 4.039 -8.830 1.00 89.12 147 GLU A C 1
ATOM 1134 O O . GLU A 1 147 ? -10.561 4.676 -9.010 1.00 89.12 147 GLU A O 1
ATOM 1139 N N . ALA A 1 148 ? -11.791 3.259 -7.762 1.00 92.19 148 ALA A N 1
ATOM 1140 C CA . ALA A 1 148 ? -10.752 2.993 -6.773 1.00 92.19 148 ALA A CA 1
ATOM 1141 C C . ALA A 1 148 ? -9.647 2.112 -7.364 1.00 92.19 148 ALA A C 1
ATOM 1143 O O . ALA A 1 148 ? -8.473 2.398 -7.153 1.00 92.19 148 ALA A O 1
ATOM 1144 N N . ASP A 1 149 ? -10.000 1.106 -8.167 1.00 92.50 149 ASP A N 1
ATOM 1145 C CA . ASP A 1 149 ? -9.033 0.244 -8.854 1.00 92.50 149 ASP A CA 1
ATOM 1146 C C . ASP A 1 149 ? -8.090 1.077 -9.736 1.00 92.50 149 ASP A C 1
ATOM 1148 O O . ASP A 1 149 ? -6.872 0.913 -9.678 1.00 92.50 149 ASP A O 1
ATOM 1152 N N . ILE A 1 150 ? -8.636 2.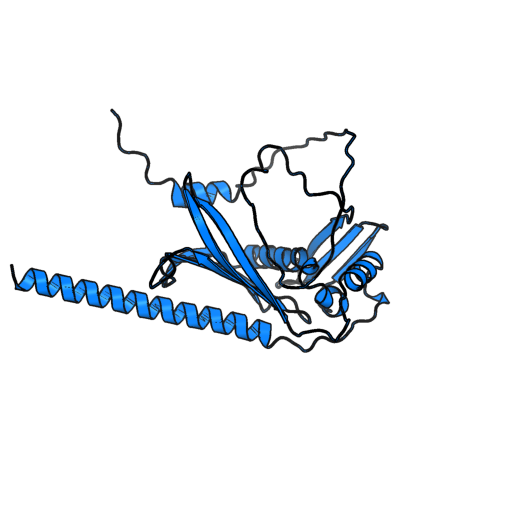038 -10.494 1.00 88.38 150 ILE A N 1
ATOM 1153 C CA . ILE A 1 150 ? -7.843 2.981 -11.298 1.00 88.38 150 ILE A CA 1
ATOM 1154 C C . ILE A 1 150 ? -6.966 3.863 -10.403 1.00 88.38 150 ILE A C 1
ATOM 1156 O O . ILE A 1 150 ? -5.774 4.017 -10.675 1.00 88.38 150 ILE A O 1
ATOM 1160 N N . GLY A 1 151 ? -7.550 4.466 -9.363 1.00 88.94 151 GLY A N 1
ATOM 1161 C CA . GLY A 1 151 ? -6.844 5.386 -8.471 1.00 88.94 151 GLY A CA 1
ATOM 1162 C C . GLY A 1 151 ? -5.656 4.726 -7.772 1.00 88.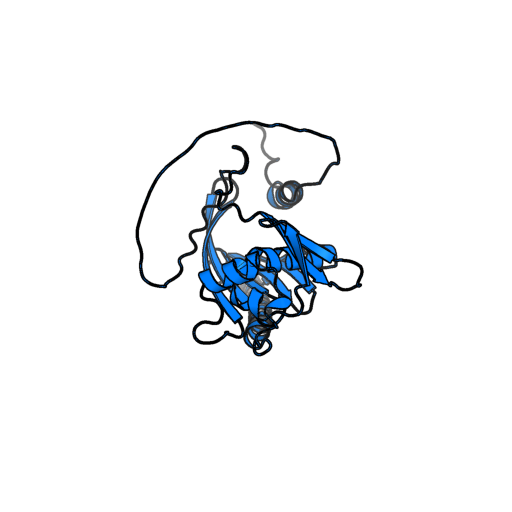94 151 GLY A C 1
ATOM 1163 O O . GLY A 1 151 ? -4.551 5.274 -7.778 1.00 88.94 151 GLY A O 1
ATOM 1164 N N . GLU A 1 152 ? -5.850 3.517 -7.252 1.00 95.38 152 GLU A N 1
ATOM 1165 C CA . GLU A 1 152 ? -4.793 2.811 -6.537 1.00 95.38 152 GLU A CA 1
ATOM 1166 C C . GLU A 1 152 ? -3.781 2.145 -7.481 1.00 95.38 152 GLU A C 1
ATOM 1168 O O . GLU A 1 152 ? -2.587 2.107 -7.174 1.00 95.38 152 GLU A O 1
ATOM 1173 N N . ALA A 1 153 ? -4.177 1.757 -8.697 1.00 92.12 153 ALA A N 1
ATOM 1174 C CA . ALA A 1 153 ? -3.219 1.397 -9.743 1.00 92.12 153 ALA A CA 1
ATOM 1175 C C . ALA A 1 153 ? -2.319 2.585 -10.140 1.00 92.12 153 ALA A C 1
ATOM 1177 O O . ALA A 1 153 ? -1.099 2.428 -10.257 1.00 92.12 153 ALA A O 1
ATOM 1178 N N . MET A 1 154 ? -2.886 3.794 -10.285 1.00 92.25 154 MET A N 1
ATOM 1179 C CA . MET A 1 154 ? -2.112 5.026 -10.515 1.00 92.25 154 MET A CA 1
ATOM 1180 C C . MET A 1 154 ? -1.137 5.280 -9.371 1.00 92.25 154 MET A C 1
ATOM 1182 O O . MET A 1 154 ? 0.026 5.617 -9.609 1.00 92.25 154 MET A O 1
ATOM 1186 N N . ARG A 1 155 ? -1.599 5.107 -8.127 1.00 94.38 155 ARG A N 1
ATOM 1187 C CA . ARG A 1 155 ? -0.763 5.271 -6.941 1.00 94.38 155 ARG A CA 1
ATOM 1188 C C . ARG A 1 155 ? 0.412 4.295 -6.948 1.00 94.38 155 ARG A C 1
ATOM 1190 O O . ARG A 1 155 ? 1.539 4.742 -6.741 1.00 94.38 155 ARG A O 1
ATOM 1197 N N . TYR A 1 156 ? 0.185 3.016 -7.255 1.00 95.81 156 TYR A N 1
ATOM 1198 C CA . TYR A 1 156 ? 1.263 2.030 -7.391 1.00 95.81 156 TYR A CA 1
ATOM 1199 C C . TYR A 1 156 ? 2.330 2.487 -8.401 1.00 95.81 156 TYR A C 1
ATOM 1201 O O . TYR A 1 156 ? 3.518 2.506 -8.077 1.00 95.81 156 TYR A O 1
ATOM 1209 N N . LEU A 1 157 ? 1.917 2.936 -9.594 1.00 94.38 157 LEU A N 1
ATOM 1210 C CA . LEU A 1 157 ? 2.841 3.417 -10.630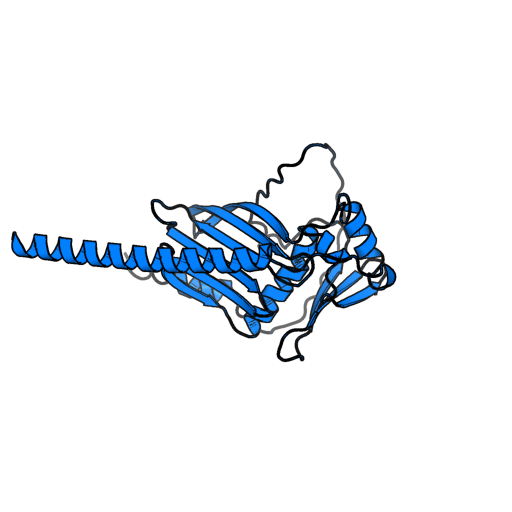 1.00 94.38 157 LEU A CA 1
ATOM 1211 C C . LEU A 1 157 ? 3.641 4.657 -10.194 1.00 94.38 157 LEU A C 1
ATOM 1213 O O . LEU A 1 157 ? 4.841 4.752 -10.457 1.00 94.38 157 LEU A O 1
ATOM 1217 N N . VAL A 1 158 ? 3.003 5.600 -9.495 1.00 91.81 158 VAL A N 1
ATOM 1218 C CA . VAL A 1 158 ? 3.662 6.802 -8.948 1.00 91.81 158 VAL A CA 1
ATOM 1219 C C . VAL A 1 158 ? 4.662 6.474 -7.840 1.00 91.81 158 VAL A C 1
ATOM 1221 O O . VAL A 1 158 ? 5.575 7.261 -7.577 1.00 91.81 158 VAL A O 1
ATOM 1224 N N . GLU A 1 159 ? 4.510 5.329 -7.184 1.00 94.00 159 GLU A N 1
ATOM 1225 C CA . GLU A 1 159 ? 5.361 4.919 -6.076 1.00 94.00 159 GLU A CA 1
ATOM 1226 C C . GLU A 1 159 ? 6.568 4.067 -6.478 1.00 94.00 159 GLU A C 1
ATOM 1228 O O . GLU A 1 159 ? 7.439 3.843 -5.637 1.00 94.00 159 GLU A O 1
ATOM 1233 N N . LEU A 1 160 ? 6.707 3.696 -7.755 1.00 93.81 160 LEU A N 1
ATOM 1234 C CA . LEU A 1 160 ? 7.887 2.994 -8.279 1.00 93.81 160 LEU A CA 1
ATOM 1235 C C . LEU A 1 160 ? 9.240 3.634 -7.895 1.00 93.81 160 LEU A C 1
ATOM 1237 O O . LEU A 1 160 ? 10.177 2.886 -7.628 1.00 93.81 160 LEU A O 1
ATOM 1241 N N . PRO A 1 161 ? 9.393 4.971 -7.768 1.00 93.69 161 PRO A N 1
ATOM 1242 C CA . PRO A 1 161 ? 10.626 5.565 -7.244 1.00 93.69 161 PRO A CA 1
ATOM 1243 C C . PRO A 1 161 ? 11.016 5.110 -5.827 1.00 93.69 161 PRO A C 1
ATOM 1245 O O . PRO A 1 161 ? 12.188 5.191 -5.469 1.00 93.69 161 PRO A O 1
ATOM 1248 N N . TRP A 1 162 ? 10.057 4.653 -5.015 1.00 93.62 162 TRP A N 1
ATOM 1249 C CA . TRP A 1 162 ? 10.295 4.088 -3.680 1.00 93.62 162 TRP A CA 1
ATOM 1250 C C . TRP A 1 162 ? 10.545 2.573 -3.700 1.00 93.62 162 TRP A C 1
ATOM 1252 O O . TRP A 1 162 ? 10.923 2.017 -2.671 1.00 93.62 162 TRP A O 1
ATOM 1262 N N . ALA A 1 163 ? 10.334 1.922 -4.844 1.00 95.62 163 ALA A N 1
ATOM 1263 C CA . ALA A 1 163 ? 10.493 0.489 -5.062 1.00 95.62 163 ALA A CA 1
ATOM 1264 C C . ALA A 1 163 ? 11.108 0.230 -6.457 1.00 95.62 163 ALA A C 1
ATOM 1266 O O . ALA A 1 163 ? 10.465 -0.373 -7.319 1.00 95.62 163 ALA A O 1
ATOM 1267 N N . PRO A 1 164 ? 12.335 0.721 -6.717 1.00 95.56 164 PRO A N 1
ATOM 1268 C CA . PRO A 1 164 ? 12.901 0.773 -8.063 1.00 95.56 164 PRO A CA 1
ATOM 1269 C C . PRO A 1 164 ? 13.163 -0.618 -8.666 1.00 95.56 164 PRO A C 1
ATOM 1271 O O . PRO A 1 164 ? 13.146 -0.751 -9.886 1.00 95.56 164 PRO A O 1
ATOM 1274 N N . ASP A 1 165 ? 13.311 -1.669 -7.851 1.00 96.56 165 ASP A N 1
ATOM 1275 C CA . ASP A 1 165 ? 13.385 -3.064 -8.314 1.00 96.56 165 ASP A CA 1
ATOM 1276 C C . ASP A 1 165 ? 12.144 -3.495 -9.110 1.00 96.56 165 ASP A C 1
ATOM 1278 O O . ASP A 1 165 ? 12.250 -4.294 -10.041 1.00 96.56 165 ASP A O 1
ATOM 1282 N N . ALA A 1 166 ? 10.970 -2.920 -8.822 1.00 96.56 166 ALA A N 1
ATOM 1283 C CA . ALA A 1 166 ? 9.746 -3.221 -9.562 1.00 96.56 166 ALA A CA 1
ATOM 1284 C C . ALA A 1 166 ? 9.844 -2.775 -11.029 1.00 96.56 166 ALA A C 1
ATOM 1286 O O . ALA A 1 166 ? 9.248 -3.393 -11.906 1.00 96.56 166 ALA A O 1
ATOM 1287 N N . ILE A 1 167 ? 10.653 -1.752 -11.330 1.00 96.25 167 ILE A N 1
ATOM 1288 C CA . ILE A 1 167 ? 10.918 -1.320 -12.708 1.00 96.25 167 ILE A CA 1
ATOM 1289 C C . ILE A 1 167 ? 11.678 -2.413 -13.471 1.00 96.25 167 ILE A C 1
ATOM 1291 O O . ILE A 1 167 ? 11.439 -2.594 -14.664 1.00 96.25 167 ILE A O 1
ATOM 1295 N N . LEU A 1 168 ? 12.575 -3.146 -12.805 1.00 95.88 168 LEU A N 1
ATOM 1296 C CA . LEU A 1 168 ? 13.412 -4.181 -13.421 1.00 95.88 168 LEU A CA 1
ATOM 1297 C C . LEU A 1 168 ? 12.761 -5.569 -13.441 1.00 95.88 168 LEU A C 1
ATOM 1299 O O . LEU A 1 168 ? 13.210 -6.424 -14.201 1.00 95.88 168 LEU A O 1
ATOM 1303 N N . SER A 1 169 ? 11.723 -5.802 -12.634 1.00 96.12 169 SER A N 1
ATOM 1304 C CA . SER A 1 169 ? 11.139 -7.139 -12.465 1.00 96.12 169 SER A CA 1
ATOM 1305 C C . SER A 1 169 ? 9.657 -7.253 -12.818 1.00 96.12 169 SER A C 1
ATOM 1307 O O . SER A 1 169 ? 9.233 -8.287 -13.332 1.00 96.12 169 SER A O 1
ATOM 1309 N N . ASN A 1 170 ? 8.850 -6.213 -12.588 1.00 95.75 170 ASN A N 1
ATOM 1310 C CA . ASN A 1 170 ? 7.404 -6.327 -12.746 1.00 95.75 170 ASN A CA 1
ATOM 1311 C C . ASN A 1 170 ? 6.996 -6.357 -14.228 1.00 95.75 170 ASN A C 1
ATOM 1313 O O . ASN A 1 170 ? 6.950 -5.324 -14.900 1.00 95.75 170 ASN A O 1
ATOM 1317 N N . ARG A 1 171 ? 6.635 -7.547 -14.716 1.00 94.75 171 ARG A N 1
ATOM 1318 C CA . ARG A 1 171 ? 6.191 -7.780 -16.102 1.00 94.75 171 ARG A CA 1
ATOM 1319 C C . ARG A 1 171 ? 4.770 -7.294 -16.394 1.00 94.75 171 ARG A C 1
ATOM 1321 O O . ARG A 1 171 ? 4.391 -7.203 -17.555 1.00 94.75 171 ARG A O 1
ATOM 1328 N N . SER A 1 172 ? 3.984 -6.969 -15.368 1.00 93.75 172 SER A N 1
ATOM 1329 C CA . SER A 1 172 ? 2.626 -6.438 -15.556 1.00 93.75 172 SER A CA 1
ATOM 1330 C C . SER A 1 172 ? 2.627 -4.964 -15.962 1.00 93.75 172 SER A C 1
ATOM 1332 O O . SER A 1 172 ? 1.618 -4.466 -16.459 1.00 93.75 172 SER A O 1
ATOM 1334 N N . ILE A 1 173 ? 3.740 -4.254 -15.737 1.00 93.69 173 ILE A N 1
ATOM 1335 C CA . ILE A 1 173 ? 3.874 -2.853 -16.128 1.00 93.69 173 ILE A CA 1
ATOM 1336 C C . ILE A 1 173 ? 4.226 -2.791 -17.611 1.00 93.69 173 ILE A C 1
ATOM 1338 O O . ILE A 1 173 ? 5.314 -3.185 -18.031 1.00 93.69 173 ILE A O 1
ATOM 1342 N N . ILE A 1 174 ? 3.311 -2.236 -18.395 1.00 91.44 174 ILE A N 1
ATOM 1343 C CA . ILE A 1 174 ? 3.511 -1.977 -19.815 1.00 91.44 174 ILE A CA 1
ATOM 1344 C C . ILE A 1 174 ? 4.211 -0.631 -19.946 1.00 91.44 174 ILE A C 1
ATOM 1346 O O . ILE A 1 174 ? 3.731 0.382 -19.438 1.00 91.44 174 ILE A O 1
ATOM 1350 N N . TRP A 1 175 ? 5.338 -0.614 -20.645 1.00 90.69 175 TRP A N 1
ATOM 1351 C CA . TRP A 1 175 ? 6.118 0.597 -20.840 1.00 90.69 175 TRP A CA 1
ATOM 1352 C C . TRP A 1 175 ? 6.046 1.081 -22.282 1.00 90.69 175 TRP A C 1
ATOM 1354 O O . TRP A 1 175 ? 6.147 0.295 -23.221 1.00 90.69 175 TRP A O 1
ATOM 1364 N N . ARG A 1 176 ? 5.939 2.398 -22.457 1.00 88.38 176 ARG A N 1
ATOM 1365 C CA . ARG A 1 176 ? 6.035 3.057 -23.760 1.00 88.38 176 ARG A CA 1
ATOM 1366 C C . ARG A 1 176 ? 6.941 4.275 -23.657 1.00 88.38 176 ARG A C 1
ATOM 1368 O O . ARG A 1 176 ? 6.650 5.220 -22.928 1.00 88.38 176 ARG A O 1
ATOM 1375 N N . ALA A 1 177 ? 8.048 4.264 -24.395 1.00 89.12 177 ALA A N 1
ATOM 1376 C CA . ALA A 1 177 ? 8.862 5.461 -24.574 1.00 89.12 177 ALA A CA 1
ATOM 1377 C C . ALA A 1 177 ? 8.097 6.452 -25.464 1.00 89.12 177 ALA A C 1
ATOM 1379 O O . ALA A 1 177 ? 7.678 6.090 -26.562 1.00 89.12 177 ALA A O 1
ATOM 1380 N N . ILE A 1 178 ? 7.895 7.680 -24.981 1.00 87.75 178 ILE A N 1
ATOM 1381 C CA . ILE A 1 178 ? 7.273 8.756 -25.766 1.00 87.75 178 ILE A CA 1
ATOM 1382 C C . ILE A 1 178 ? 8.372 9.582 -26.443 1.00 87.75 178 ILE A C 1
ATOM 1384 O O . ILE A 1 178 ? 8.317 9.824 -27.645 1.00 87.75 178 ILE A O 1
ATOM 1388 N N . ASP A 1 179 ? 9.390 9.978 -25.676 1.00 87.31 179 ASP A N 1
ATOM 1389 C CA . ASP A 1 179 ? 10.590 10.663 -26.159 1.00 87.31 179 ASP A CA 1
ATOM 1390 C C . ASP A 1 179 ? 11.784 10.381 -25.220 1.00 87.31 179 ASP A C 1
ATOM 1392 O O . ASP A 1 179 ? 11.690 9.567 -24.301 1.00 87.31 179 ASP A O 1
ATOM 1396 N N . ALA A 1 180 ? 12.925 11.046 -25.435 1.00 84.94 180 ALA A N 1
ATOM 1397 C CA . ALA A 1 180 ? 14.151 10.825 -24.658 1.00 84.94 180 ALA A CA 1
ATOM 1398 C C . ALA A 1 180 ? 14.021 11.082 -23.138 1.00 84.94 180 ALA A C 1
ATOM 1400 O O . ALA A 1 180 ? 14.811 10.546 -22.358 1.00 84.94 180 ALA A O 1
ATOM 1401 N N . ASN A 1 181 ? 13.054 11.902 -22.715 1.00 84.31 181 ASN A N 1
ATOM 1402 C CA . ASN A 1 181 ? 12.837 12.322 -21.328 1.00 84.31 181 ASN A CA 1
ATOM 1403 C C . ASN A 1 181 ? 11.434 11.988 -20.802 1.00 84.31 181 ASN A C 1
ATOM 1405 O O . ASN A 1 181 ? 11.132 12.296 -19.642 1.00 84.31 181 ASN A O 1
ATOM 1409 N N . THR A 1 182 ? 10.600 11.374 -21.640 1.00 83.25 182 THR A N 1
ATOM 1410 C CA . THR A 1 182 ? 9.202 11.095 -21.340 1.00 83.25 182 THR A CA 1
ATOM 1411 C C . THR A 1 182 ? 8.894 9.625 -21.563 1.00 83.25 182 THR A C 1
ATOM 1413 O O . THR A 1 182 ? 9.090 9.074 -22.649 1.00 83.25 182 THR A O 1
ATOM 1416 N N . VAL A 1 183 ? 8.353 8.995 -20.528 1.00 88.31 183 VAL A N 1
ATOM 1417 C CA . VAL A 1 183 ? 7.935 7.597 -20.556 1.00 88.31 183 VAL A CA 1
ATOM 1418 C C . VAL A 1 183 ? 6.533 7.466 -19.996 1.00 88.31 183 VAL A C 1
ATOM 1420 O O . VAL A 1 183 ? 6.156 8.164 -19.053 1.00 88.31 183 VAL A O 1
ATOM 1423 N N . GLU A 1 184 ? 5.782 6.550 -20.579 1.00 87.19 184 GLU A N 1
ATOM 1424 C CA . GLU A 1 184 ? 4.489 6.120 -20.096 1.00 87.19 184 GLU A CA 1
ATOM 1425 C C . GLU A 1 184 ? 4.592 4.729 -19.475 1.00 87.19 184 GLU A C 1
ATOM 1427 O O . GLU A 1 184 ? 5.154 3.810 -20.076 1.00 87.19 184 GLU A O 1
ATOM 1432 N N . ALA A 1 185 ? 4.045 4.593 -18.272 1.00 88.06 185 ALA A N 1
ATOM 1433 C CA . ALA A 1 185 ? 3.826 3.317 -17.605 1.00 88.06 185 ALA A CA 1
ATOM 1434 C C . ALA A 1 185 ? 2.328 3.029 -17.568 1.00 88.06 185 ALA A C 1
ATOM 1436 O O . ALA A 1 185 ? 1.558 3.934 -17.240 1.00 88.06 185 ALA A O 1
ATOM 1437 N N . ALA A 1 186 ? 1.924 1.796 -17.856 1.00 87.44 186 ALA A N 1
ATOM 1438 C CA . ALA A 1 186 ? 0.535 1.383 -17.780 1.00 87.44 186 ALA A CA 1
ATOM 1439 C C . ALA A 1 186 ? 0.331 0.041 -17.080 1.00 87.44 186 ALA A C 1
ATOM 1441 O O . ALA A 1 186 ? 1.182 -0.843 -17.144 1.00 87.44 186 ALA A O 1
ATOM 1442 N N . LEU A 1 187 ? -0.828 -0.103 -16.435 1.00 88.00 187 LEU A N 1
ATOM 1443 C CA . LEU A 1 187 ? -1.310 -1.367 -15.884 1.00 88.00 187 LEU A CA 1
ATOM 1444 C C . LEU A 1 187 ? -2.634 -1.758 -16.547 1.00 88.00 187 LEU A C 1
ATOM 1446 O O . LEU A 1 187 ? -3.527 -0.907 -16.639 1.00 88.00 187 LEU A O 1
ATOM 1450 N N . PRO A 1 188 ? -2.785 -3.019 -16.983 1.00 85.12 188 PRO A N 1
ATOM 1451 C CA . PRO A 1 188 ? -4.078 -3.552 -17.375 1.00 85.12 188 PRO A CA 1
ATOM 1452 C C . PRO A 1 188 ? -4.928 -3.817 -16.126 1.00 85.12 188 PRO A C 1
ATOM 1454 O O . PRO A 1 188 ? -4.498 -4.521 -15.213 1.00 85.12 188 PRO A O 1
ATOM 1457 N N . LEU A 1 189 ? -6.142 -3.270 -16.093 1.00 82.50 189 LEU A N 1
ATOM 1458 C CA . LEU A 1 189 ? -7.122 -3.522 -15.030 1.00 82.50 189 LEU A CA 1
ATOM 1459 C C . LEU A 1 189 ? -8.305 -4.330 -15.562 1.00 82.50 189 LEU A C 1
ATOM 1461 O O . LEU A 1 189 ? -8.564 -4.343 -16.764 1.00 82.50 189 LEU A O 1
ATOM 1465 N N . SER A 1 190 ? -9.035 -4.994 -14.666 1.00 71.94 190 SER A N 1
ATOM 1466 C CA . SER A 1 190 ? -10.274 -5.699 -15.009 1.00 71.94 190 SER A CA 1
ATOM 1467 C C . SER A 1 190 ? -11.505 -4.841 -14.686 1.00 71.94 190 SER A C 1
ATOM 1469 O O . SER A 1 190 ? -11.565 -4.286 -13.594 1.00 71.94 190 SER A O 1
ATOM 1471 N N . PRO A 1 191 ? -12.509 -4.751 -15.586 1.00 60.53 191 PRO A N 1
ATOM 1472 C CA . PRO A 1 191 ? -12.544 -5.340 -16.929 1.00 60.53 191 PRO A CA 1
ATOM 1473 C C . PRO A 1 191 ? -11.514 -4.683 -17.881 1.00 60.53 191 PRO A C 1
ATOM 1475 O O . PRO A 1 191 ? -11.222 -3.500 -17.711 1.00 60.53 191 PRO A O 1
ATOM 1478 N N . PRO A 1 192 ? -11.007 -5.411 -18.905 1.00 56.38 192 PRO A N 1
ATOM 1479 C CA . PRO A 1 192 ? -9.754 -5.156 -19.657 1.00 56.38 192 PRO A CA 1
ATOM 1480 C C . PRO A 1 192 ? -9.663 -3.851 -20.478 1.00 56.38 192 PRO A C 1
ATOM 1482 O O . PRO A 1 192 ? -8.815 -3.721 -21.356 1.00 56.38 192 PRO A O 1
ATOM 1485 N N . ARG A 1 193 ? -10.542 -2.873 -20.243 1.00 41.88 193 ARG A N 1
ATOM 1486 C CA . ARG A 1 193 ? -10.622 -1.608 -20.991 1.00 41.88 193 ARG A CA 1
ATOM 1487 C C . ARG A 1 193 ? -9.953 -0.425 -20.295 1.00 41.88 193 ARG A C 1
ATOM 1489 O O . ARG A 1 193 ? -9.971 0.674 -20.843 1.00 41.88 193 ARG A O 1
ATOM 1496 N N . LEU A 1 194 ? -9.387 -0.621 -19.109 1.00 49.84 194 LEU A N 1
ATOM 1497 C CA . LEU A 1 194 ? -8.776 0.451 -18.335 1.00 49.84 194 LEU A CA 1
ATOM 1498 C C . LEU A 1 194 ? -7.255 0.297 -18.369 1.00 49.84 194 LEU A C 1
ATOM 1500 O O . LEU A 1 194 ? -6.683 -0.532 -17.666 1.00 49.84 194 LEU A O 1
ATOM 1504 N N . LEU A 1 195 ? -6.621 1.100 -19.227 1.00 50.53 195 LEU A N 1
ATOM 1505 C CA . LEU A 1 195 ? -5.187 1.366 -19.184 1.00 50.53 195 LEU A CA 1
ATOM 1506 C C . LEU A 1 195 ? -4.983 2.618 -18.342 1.00 50.53 195 LEU A C 1
ATOM 1508 O O . LEU A 1 195 ? -5.329 3.729 -18.742 1.00 50.53 195 LEU A O 1
ATOM 1512 N N . CYS A 1 196 ? -4.441 2.423 -17.151 1.00 49.44 196 CYS A N 1
ATOM 1513 C CA . CYS A 1 196 ? -4.020 3.521 -16.305 1.00 49.44 196 CYS A CA 1
ATOM 1514 C C . CYS A 1 196 ? -2.633 3.976 -16.768 1.00 49.44 196 CYS A C 1
ATOM 1516 O O . CYS A 1 196 ? -1.672 3.271 -16.490 1.00 49.44 196 CYS A O 1
ATOM 1518 N N . SER A 1 197 ? -2.514 5.116 -17.452 1.00 48.84 197 SER A N 1
ATOM 1519 C CA . SER A 1 197 ? -1.222 5.624 -17.920 1.00 48.84 197 SER A CA 1
ATOM 1520 C C . SER A 1 197 ? -0.643 6.718 -17.019 1.00 48.84 197 SER A C 1
ATOM 1522 O O . SER A 1 197 ? -1.303 7.701 -16.681 1.00 48.84 197 SER A O 1
ATOM 1524 N N . PHE A 1 198 ? 0.626 6.561 -16.643 1.00 52.44 198 PHE A N 1
ATOM 1525 C CA . PHE A 1 198 ? 1.413 7.580 -15.955 1.00 52.44 198 PHE A CA 1
ATOM 1526 C C . PHE A 1 198 ? 2.524 8.082 -16.871 1.00 52.44 198 PHE A C 1
ATOM 1528 O O . PHE A 1 198 ? 3.413 7.316 -17.236 1.00 52.44 198 PHE A O 1
ATOM 1535 N N . VAL A 1 199 ? 2.489 9.373 -17.209 1.00 49.78 199 VAL A N 1
ATOM 1536 C CA . VAL A 1 199 ? 3.526 10.034 -18.006 1.00 49.78 199 VAL A CA 1
ATOM 1537 C C . VAL A 1 199 ? 4.499 10.739 -17.065 1.00 49.78 199 VAL A C 1
ATOM 1539 O O . VAL A 1 199 ? 4.168 11.762 -16.463 1.00 49.78 199 VAL A O 1
ATOM 1542 N N . SER A 1 200 ? 5.709 10.196 -16.933 1.00 51.72 200 SER A N 1
ATOM 1543 C CA . SER A 1 200 ? 6.785 10.860 -16.198 1.00 51.72 200 SER A CA 1
ATOM 1544 C C . SER A 1 200 ? 7.616 11.703 -17.152 1.00 51.72 200 SER A C 1
ATOM 1546 O O . SER A 1 200 ? 8.216 11.167 -18.082 1.00 51.72 200 SER A O 1
ATOM 1548 N N . MET A 1 201 ? 7.697 13.008 -16.892 1.00 39.81 201 MET A N 1
ATOM 1549 C CA . MET A 1 201 ? 8.763 13.853 -17.421 1.00 39.81 201 MET A CA 1
ATOM 1550 C C . MET A 1 201 ? 9.857 13.899 -16.353 1.00 39.81 201 MET A C 1
ATOM 1552 O O . MET A 1 201 ? 9.756 14.655 -15.384 1.00 39.81 201 MET A O 1
ATOM 1556 N N . MET A 1 202 ? 10.907 13.086 -16.493 1.00 38.38 202 MET A N 1
ATOM 1557 C CA . MET A 1 202 ? 12.056 13.131 -15.581 1.00 38.38 202 MET A CA 1
ATOM 1558 C C . MET A 1 202 ? 12.951 14.340 -15.901 1.00 38.38 202 MET A C 1
ATOM 1560 O O . MET A 1 202 ? 14.132 14.205 -16.204 1.00 38.38 202 MET A O 1
ATOM 1564 N N . ARG A 1 203 ? 12.422 15.563 -15.779 1.00 28.11 203 ARG A N 1
ATOM 1565 C CA . ARG A 1 203 ? 13.266 16.680 -15.339 1.00 28.11 203 ARG A CA 1
ATOM 1566 C C . ARG A 1 203 ? 13.210 16.666 -13.823 1.00 28.11 203 ARG A C 1
ATOM 1568 O O . ARG A 1 203 ? 12.133 16.767 -13.248 1.00 28.11 203 ARG A O 1
ATOM 1575 N N . ALA A 1 204 ? 14.370 16.587 -13.179 1.00 28.72 204 ALA A N 1
ATOM 1576 C CA . ALA A 1 204 ? 14.553 16.786 -11.743 1.00 28.72 204 ALA A CA 1
ATOM 1577 C C . ALA A 1 204 ? 14.226 18.241 -11.331 1.00 28.72 204 ALA A C 1
ATOM 1579 O O . ALA A 1 204 ? 15.061 18.967 -10.802 1.00 28.72 204 ALA A O 1
ATOM 1580 N N . THR A 1 205 ? 13.012 18.707 -11.628 1.00 24.69 205 THR A N 1
ATOM 1581 C CA . THR A 1 205 ? 12.490 20.001 -11.208 1.00 24.69 205 THR A CA 1
ATOM 1582 C C . THR A 1 205 ? 11.487 19.727 -10.109 1.00 24.69 205 THR A C 1
ATOM 1584 O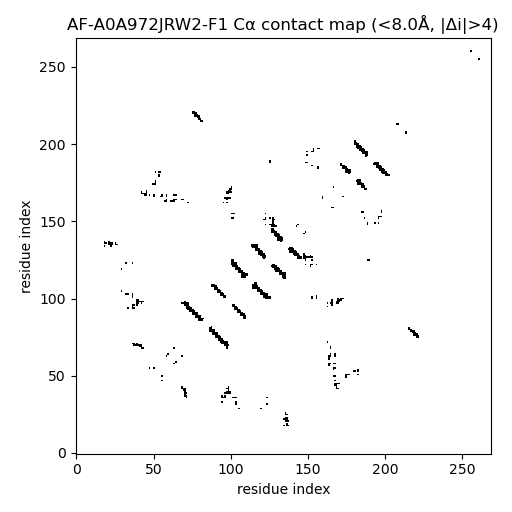 O . THR A 1 205 ? 10.377 19.258 -10.342 1.00 24.69 205 THR A O 1
ATOM 1587 N N . LEU A 1 206 ? 11.956 19.983 -8.893 1.00 28.53 206 LEU A N 1
ATOM 1588 C CA . LEU A 1 206 ? 11.186 20.167 -7.677 1.00 28.53 206 LEU A CA 1
ATOM 1589 C C . LEU A 1 206 ? 9.740 20.601 -7.983 1.00 28.53 206 LEU A C 1
ATOM 1591 O O . LEU A 1 206 ? 9.511 21.665 -8.561 1.00 28.53 206 LEU A O 1
ATOM 1595 N N . TRP A 1 207 ? 8.782 19.766 -7.584 1.00 26.53 207 TRP A N 1
ATOM 1596 C CA . TRP A 1 207 ? 7.347 20.020 -7.665 1.00 26.53 207 TRP A CA 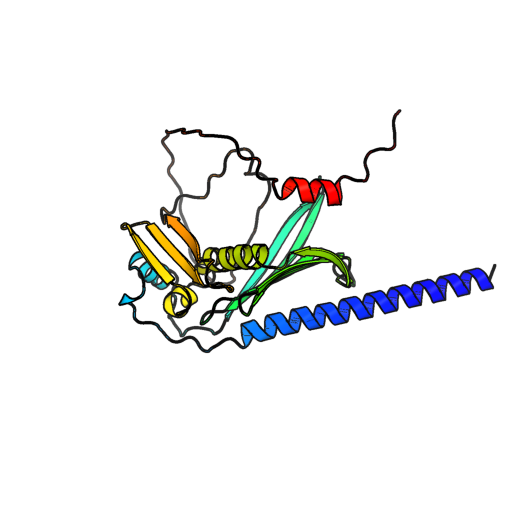1
ATOM 1597 C C . TRP A 1 207 ? 7.013 21.427 -7.146 1.00 26.53 207 TRP A C 1
ATOM 1599 O O . TRP A 1 207 ? 7.036 21.683 -5.941 1.00 26.53 207 TRP A O 1
ATOM 1609 N N . ARG A 1 208 ? 6.704 22.363 -8.051 1.00 24.55 208 ARG A N 1
ATOM 1610 C CA . ARG A 1 208 ? 6.164 23.681 -7.699 1.00 24.55 208 ARG A CA 1
ATOM 1611 C C . ARG A 1 208 ? 4.708 23.734 -8.135 1.00 24.55 208 ARG A C 1
ATOM 1613 O O . ARG A 1 208 ? 4.359 24.332 -9.147 1.00 24.55 208 ARG A O 1
ATOM 1620 N N . SER A 1 209 ? 3.847 23.101 -7.344 1.00 28.25 209 SER A N 1
ATOM 1621 C CA . SER A 1 209 ? 2.421 23.415 -7.363 1.00 28.25 209 SER A CA 1
ATOM 1622 C C . SER A 1 209 ? 2.219 24.902 -7.049 1.00 28.25 209 SER A C 1
ATOM 1624 O O . SER A 1 209 ? 2.975 25.482 -6.267 1.00 28.25 209 SER A O 1
ATOM 1626 N N . SER A 1 210 ? 1.193 25.505 -7.648 1.00 25.41 210 SER A N 1
ATOM 1627 C CA . SER A 1 210 ? 0.768 26.894 -7.429 1.00 25.41 210 SER A CA 1
ATOM 1628 C C . SER A 1 210 ? 0.821 27.347 -5.948 1.00 25.41 210 SER A C 1
ATOM 1630 O O . SER A 1 210 ? 0.645 26.522 -5.044 1.00 25.41 210 SER A O 1
ATOM 1632 N N . PRO A 1 211 ? 0.976 28.658 -5.653 1.00 26.36 211 PRO A N 1
ATOM 1633 C CA . PRO A 1 211 ? 1.090 29.176 -4.280 1.00 26.36 211 PRO A CA 1
ATOM 163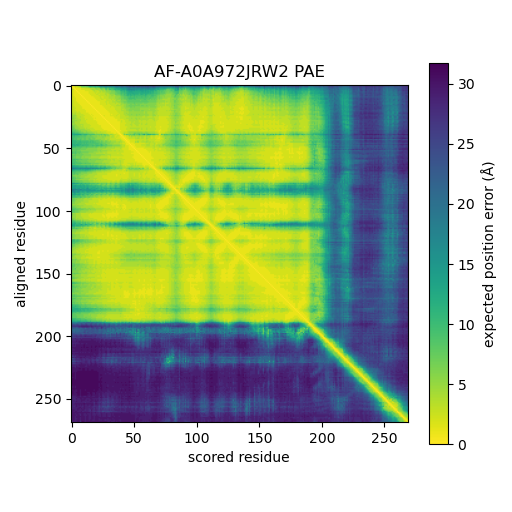4 C C . PRO A 1 211 ? -0.078 28.828 -3.340 1.00 26.36 211 PRO A C 1
ATOM 1636 O O . PRO A 1 211 ? 0.043 29.012 -2.133 1.00 26.36 211 PRO A O 1
ATOM 1639 N N . ARG A 1 212 ? -1.202 28.316 -3.862 1.00 30.66 212 ARG A N 1
ATOM 1640 C CA . ARG A 1 212 ? -2.365 27.895 -3.065 1.00 30.66 212 ARG A CA 1
ATOM 1641 C C . ARG A 1 212 ? -2.310 26.442 -2.575 1.00 30.66 212 ARG A C 1
ATOM 1643 O O . ARG A 1 212 ? -3.041 26.120 -1.650 1.00 30.66 212 ARG A O 1
ATOM 1650 N N . ALA A 1 213 ? -1.435 25.594 -3.122 1.00 27.98 213 ALA A N 1
ATOM 1651 C CA . ALA A 1 213 ? -1.292 24.188 -2.714 1.00 27.98 213 ALA A CA 1
ATOM 1652 C C . ALA A 1 213 ? -0.039 23.910 -1.857 1.00 27.98 213 ALA A C 1
ATOM 1654 O O . ALA A 1 213 ? 0.105 22.833 -1.286 1.00 27.98 213 ALA A O 1
ATOM 1655 N N . ALA A 1 214 ? 0.856 24.891 -1.695 1.00 25.80 214 ALA A N 1
ATOM 1656 C CA . ALA A 1 214 ? 2.115 24.748 -0.953 1.00 25.80 214 ALA A CA 1
ATOM 1657 C C . ALA A 1 214 ? 1.965 24.767 0.587 1.00 25.80 214 ALA A C 1
ATOM 1659 O O . ALA A 1 214 ? 2.935 24.991 1.309 1.00 25.80 214 ALA A O 1
ATOM 1660 N N . ARG A 1 215 ? 0.757 24.550 1.114 1.00 27.64 215 ARG A N 1
ATOM 1661 C CA . ARG A 1 215 ? 0.465 24.653 2.546 1.00 27.64 215 ARG A CA 1
ATOM 1662 C C . ARG A 1 215 ? -0.355 23.456 3.028 1.00 27.64 215 ARG A C 1
ATOM 1664 O O . ARG A 1 215 ? -1.418 23.659 3.593 1.00 27.64 215 ARG A O 1
ATOM 1671 N N . MET A 1 216 ? 0.083 22.214 2.782 1.00 27.14 216 MET A N 1
ATOM 1672 C CA . MET A 1 216 ? -0.628 21.086 3.411 1.00 27.14 216 MET A CA 1
ATOM 1673 C C . MET A 1 216 ? 0.125 19.782 3.687 1.00 27.14 216 MET A C 1
ATOM 1675 O O . MET A 1 216 ? -0.360 19.019 4.510 1.00 27.14 216 MET A O 1
ATOM 1679 N N . TYR A 1 217 ? 1.319 19.521 3.143 1.00 23.98 217 TYR A N 1
ATOM 1680 C CA . TYR A 1 217 ? 2.018 18.266 3.458 1.00 23.98 217 TYR A CA 1
ATOM 1681 C C . TYR A 1 217 ? 3.525 18.474 3.601 1.00 23.98 217 TYR A C 1
ATOM 1683 O O . TYR A 1 217 ? 4.245 18.642 2.622 1.00 23.98 217 TYR A O 1
ATOM 1691 N N . ARG A 1 218 ? 4.018 18.445 4.846 1.00 24.00 218 ARG A N 1
ATOM 1692 C CA . ARG A 1 218 ? 5.432 18.181 5.141 1.00 24.00 218 ARG A CA 1
ATOM 1693 C C . ARG A 1 218 ? 5.529 16.726 5.592 1.00 24.00 218 ARG A C 1
ATOM 1695 O O . ARG A 1 218 ? 5.419 16.430 6.776 1.00 24.00 218 ARG A O 1
ATOM 1702 N N . VAL A 1 219 ? 5.693 15.825 4.630 1.00 29.67 219 VAL A N 1
ATOM 1703 C CA . VAL A 1 219 ? 6.006 14.418 4.893 1.00 29.67 219 VAL A CA 1
ATOM 1704 C C . VAL A 1 219 ? 7.513 14.324 5.124 1.00 29.67 219 VAL A C 1
ATOM 1706 O O . VAL A 1 219 ? 8.296 14.555 4.206 1.00 29.67 219 VAL A O 1
ATOM 1709 N N . VAL A 1 220 ? 7.933 14.008 6.348 1.00 25.81 220 VAL A N 1
ATOM 1710 C CA . VAL A 1 220 ? 9.332 13.673 6.642 1.00 25.81 220 VAL A CA 1
ATOM 1711 C C . VAL A 1 220 ? 9.450 12.150 6.555 1.00 25.81 220 VAL A C 1
ATOM 1713 O O . VAL A 1 220 ? 9.283 11.443 7.542 1.00 25.81 220 VAL A O 1
ATOM 1716 N N . LYS A 1 221 ? 9.689 11.620 5.348 1.00 27.30 221 LYS A N 1
ATOM 1717 C CA . LYS A 1 221 ? 10.075 10.211 5.161 1.00 27.30 221 LYS A CA 1
ATOM 1718 C C . LYS A 1 221 ? 11.544 10.082 5.575 1.00 27.30 221 LYS A C 1
ATOM 1720 O O . LYS A 1 221 ? 12.423 10.545 4.855 1.00 27.30 221 LYS A O 1
ATOM 1725 N N . ARG A 1 222 ? 11.825 9.510 6.749 1.00 25.89 222 ARG A N 1
ATOM 1726 C CA . ARG A 1 222 ? 13.196 9.141 7.139 1.00 25.89 222 ARG A CA 1
ATOM 1727 C C . ARG A 1 222 ? 13.499 7.737 6.621 1.00 25.89 222 ARG A C 1
ATOM 1729 O O . ARG A 1 222 ? 12.972 6.766 7.149 1.00 25.89 222 ARG A O 1
ATOM 1736 N N . SER A 1 223 ? 14.369 7.638 5.620 1.00 26.27 223 SER A N 1
ATOM 1737 C CA . SER A 1 223 ? 15.095 6.405 5.319 1.00 26.27 223 SER A CA 1
ATOM 1738 C C . SER A 1 223 ? 16.241 6.261 6.321 1.00 26.27 223 SER A C 1
ATOM 1740 O O . SER A 1 223 ? 17.097 7.143 6.413 1.00 26.27 223 SER A O 1
ATOM 1742 N N . PHE A 1 224 ? 16.285 5.168 7.079 1.00 24.75 224 PHE A N 1
ATOM 1743 C CA . PHE A 1 224 ? 17.516 4.781 7.766 1.00 24.75 224 PHE A CA 1
ATOM 1744 C C . PHE A 1 224 ? 18.419 4.073 6.748 1.00 24.75 224 PHE A C 1
ATOM 1746 O O . PHE A 1 224 ? 18.154 2.945 6.352 1.00 24.75 224 PHE A O 1
ATOM 1753 N N . GLY A 1 225 ? 19.462 4.772 6.302 1.00 24.20 225 GLY A N 1
ATOM 1754 C CA . GLY A 1 225 ? 20.497 4.293 5.385 1.00 24.20 225 GLY A CA 1
ATOM 1755 C C . GLY A 1 225 ? 21.532 5.403 5.201 1.00 24.20 225 GLY A C 1
ATOM 1756 O O . GLY A 1 225 ? 21.172 6.533 4.894 1.00 24.20 225 GLY A O 1
ATOM 1757 N N . ARG A 1 226 ? 22.793 5.125 5.534 1.00 24.06 226 ARG A N 1
ATOM 1758 C CA . ARG A 1 226 ? 23.862 6.106 5.793 1.00 24.06 226 ARG A CA 1
ATOM 1759 C C . ARG A 1 226 ? 24.320 6.883 4.545 1.00 24.06 226 ARG A C 1
ATOM 1761 O O . ARG A 1 226 ? 24.607 6.270 3.531 1.00 24.06 226 ARG A O 1
ATOM 1768 N N . GLY A 1 227 ? 24.550 8.190 4.733 1.00 22.92 227 GLY A N 1
ATOM 1769 C CA . GLY A 1 227 ? 25.677 8.942 4.154 1.00 22.92 227 GLY A CA 1
ATOM 1770 C C . GLY A 1 227 ? 25.509 9.562 2.760 1.00 22.92 227 GLY A C 1
ATOM 1771 O O . GLY A 1 227 ? 25.612 8.858 1.770 1.00 22.92 227 GLY A O 1
ATOM 1772 N N . ALA A 1 228 ? 25.362 10.894 2.697 1.00 22.11 228 ALA A N 1
ATOM 1773 C CA . ALA A 1 228 ? 26.174 11.835 1.892 1.00 22.11 228 ALA A CA 1
ATOM 1774 C C . ALA A 1 228 ? 25.489 13.216 1.771 1.00 22.11 228 ALA A C 1
ATOM 1776 O O . ALA A 1 228 ? 24.286 13.361 1.960 1.00 22.11 228 ALA A O 1
ATOM 1777 N N . VAL A 1 229 ? 26.301 14.242 1.520 1.00 21.73 229 VAL A N 1
ATOM 1778 C CA . VAL A 1 229 ? 26.129 15.667 1.853 1.00 21.73 229 VAL A CA 1
ATOM 1779 C C . VAL A 1 229 ? 26.146 16.551 0.587 1.00 21.73 229 VAL A C 1
ATOM 1781 O O . VAL A 1 229 ? 26.850 16.215 -0.356 1.00 21.73 229 VAL A O 1
ATOM 1784 N N . CYS A 1 230 ? 25.485 17.728 0.660 1.00 20.70 230 CYS A N 1
ATOM 1785 C CA . CYS A 1 230 ? 25.657 18.969 -0.152 1.00 20.70 230 CYS A CA 1
ATOM 1786 C C . CYS A 1 230 ? 25.233 18.962 -1.644 1.00 20.70 230 CYS A C 1
ATOM 1788 O O . CYS A 1 230 ? 25.227 17.922 -2.273 1.00 20.70 230 CYS A O 1
ATOM 1790 N N . SER A 1 231 ? 24.872 20.073 -2.314 1.00 22.23 231 SER A N 1
ATOM 1791 C CA . SER A 1 231 ? 24.922 21.531 -2.046 1.00 22.23 231 SER A CA 1
ATOM 1792 C C . SER A 1 231 ? 23.895 22.306 -2.930 1.00 22.23 231 SER A C 1
ATOM 1794 O O . SER A 1 231 ? 23.074 21.712 -3.620 1.00 22.23 231 SER A O 1
ATOM 1796 N N . ARG A 1 232 ? 23.891 23.648 -2.827 1.00 22.45 232 ARG A N 1
ATOM 1797 C CA . ARG A 1 232 ? 22.884 24.655 -3.250 1.00 22.45 232 ARG A CA 1
ATOM 1798 C C . ARG A 1 232 ? 22.998 25.188 -4.698 1.00 22.45 232 ARG A C 1
ATOM 1800 O O . ARG A 1 232 ? 24.080 25.191 -5.265 1.00 22.45 232 ARG A O 1
ATOM 1807 N N . ASN A 1 233 ? 21.914 25.887 -5.098 1.00 21.78 233 ASN A N 1
ATOM 1808 C CA . ASN A 1 233 ? 21.738 26.915 -6.159 1.00 21.78 233 ASN A CA 1
ATOM 1809 C C . ASN A 1 233 ? 21.563 26.369 -7.594 1.00 21.78 233 ASN A C 1
ATOM 1811 O O . ASN A 1 233 ? 22.234 25.429 -7.973 1.00 21.78 233 ASN A O 1
ATOM 1815 N N . MET A 1 234 ? 20.657 26.860 -8.453 1.00 22.92 234 MET A N 1
ATOM 1816 C CA . MET A 1 234 ? 20.323 28.254 -8.777 1.00 22.92 234 MET A CA 1
ATOM 1817 C C . MET A 1 234 ? 18.935 28.348 -9.460 1.00 22.92 234 MET A C 1
ATOM 1819 O O . MET A 1 234 ? 18.444 27.381 -10.035 1.00 22.92 234 MET A O 1
ATOM 1823 N N . ALA A 1 235 ? 18.307 29.524 -9.387 1.00 23.19 235 ALA A N 1
ATOM 1824 C CA . ALA A 1 235 ? 16.985 29.851 -9.933 1.00 23.19 235 ALA A CA 1
ATOM 1825 C C . ALA A 1 235 ? 17.054 30.751 -11.190 1.00 23.19 235 ALA A C 1
ATOM 1827 O O . ALA A 1 235 ? 18.090 31.372 -11.422 1.00 23.19 235 ALA A O 1
ATOM 1828 N N . ARG A 1 236 ? 15.883 30.920 -11.848 1.00 21.39 236 ARG A N 1
ATOM 1829 C CA . ARG A 1 236 ? 15.488 31.761 -13.025 1.00 21.39 236 ARG A CA 1
ATOM 1830 C C . ARG A 1 236 ? 15.353 30.920 -14.309 1.00 21.39 236 ARG A C 1
ATOM 1832 O O . ARG A 1 236 ? 16.182 30.058 -14.531 1.00 21.39 236 ARG A O 1
ATOM 1839 N N . SER A 1 237 ? 14.340 31.029 -15.176 1.00 22.11 237 SER A N 1
ATOM 1840 C CA . SER A 1 237 ? 13.303 32.035 -15.508 1.00 22.11 237 SER A CA 1
ATOM 1841 C C . SER A 1 237 ? 12.191 31.318 -16.321 1.00 22.11 237 SER A C 1
ATOM 1843 O O . SER A 1 237 ? 12.510 30.464 -17.135 1.00 22.11 237 SER A O 1
ATOM 1845 N N . ALA A 1 238 ? 10.907 31.420 -15.954 1.00 22.62 238 ALA A N 1
ATOM 1846 C CA . ALA A 1 238 ? 9.846 32.262 -16.549 1.00 22.62 238 ALA A CA 1
ATOM 1847 C C . ALA A 1 238 ? 9.220 31.781 -17.887 1.00 22.62 238 ALA A C 1
ATOM 1849 O O . ALA A 1 238 ? 9.897 31.727 -18.903 1.00 22.62 238 ALA A O 1
ATOM 1850 N N . GLY A 1 239 ? 7.887 31.587 -17.870 1.00 20.84 239 GLY A N 1
ATOM 1851 C CA . GLY A 1 239 ? 6.982 31.981 -18.964 1.00 20.84 239 GLY A CA 1
ATOM 1852 C C . GLY A 1 239 ? 6.299 30.879 -19.786 1.00 20.84 239 GLY A C 1
ATOM 1853 O O . GLY A 1 239 ? 6.880 30.409 -20.751 1.00 20.84 239 GLY A O 1
ATOM 1854 N N . ALA A 1 240 ? 5.039 30.551 -19.462 1.00 21.44 240 ALA A N 1
ATOM 1855 C CA . ALA A 1 240 ? 3.908 30.505 -20.413 1.00 21.44 240 ALA A CA 1
ATOM 1856 C C . ALA A 1 240 ? 2.626 30.006 -19.716 1.00 21.44 240 ALA A C 1
ATOM 1858 O O . ALA A 1 240 ? 2.621 28.992 -19.022 1.00 21.44 240 ALA A O 1
ATOM 1859 N N . VAL A 1 241 ? 1.540 30.754 -19.903 1.00 24.25 241 VAL A N 1
ATOM 1860 C CA . VAL A 1 241 ? 0.175 30.471 -19.443 1.00 24.25 241 VAL A CA 1
ATOM 1861 C C . VAL A 1 241 ? -0.628 29.999 -20.648 1.00 24.25 241 VAL A C 1
ATOM 1863 O O . VAL A 1 241 ? -0.660 30.710 -21.645 1.00 24.25 241 VAL A O 1
ATOM 1866 N N . CYS A 1 242 ? -1.345 28.881 -20.521 1.00 19.91 242 CYS A N 1
ATOM 1867 C CA . CYS A 1 242 ? -2.479 28.544 -21.383 1.00 19.91 242 CYS A CA 1
ATOM 1868 C C . CYS A 1 242 ? -3.633 28.030 -20.512 1.00 19.91 242 CYS A C 1
ATOM 1870 O O . CYS A 1 242 ? -3.444 27.184 -19.638 1.00 19.91 242 CYS A O 1
ATOM 1872 N N . ARG A 1 243 ? -4.829 28.583 -20.733 1.00 22.28 243 ARG A N 1
ATOM 1873 C CA . ARG A 1 243 ? -6.084 28.285 -20.030 1.00 22.28 243 ARG A CA 1
ATOM 1874 C C . ARG A 1 243 ? -7.101 27.818 -21.070 1.00 22.28 243 ARG A C 1
ATOM 1876 O O . ARG A 1 243 ? -7.255 28.489 -22.082 1.00 22.28 243 ARG A O 1
ATOM 1883 N N . ALA A 1 244 ? -7.810 26.725 -20.803 1.00 22.67 244 ALA A N 1
ATOM 1884 C CA . ALA A 1 244 ? -9.012 26.295 -21.531 1.00 22.67 244 ALA A CA 1
ATOM 1885 C C . ALA A 1 244 ? -9.861 25.376 -20.606 1.00 22.67 244 ALA A C 1
ATOM 1887 O O . ALA A 1 244 ? -9.374 25.014 -19.534 1.00 22.67 244 ALA A O 1
ATOM 1888 N N . PRO A 1 245 ? -11.145 25.087 -20.897 1.00 24.97 245 PRO A N 1
ATOM 1889 C CA . PRO A 1 245 ? -12.250 25.552 -20.061 1.00 24.97 245 PRO A CA 1
ATOM 1890 C C . PRO A 1 245 ? -13.053 24.440 -19.362 1.00 24.97 245 PRO A C 1
ATOM 1892 O O . PRO A 1 245 ? -13.074 23.287 -19.773 1.00 24.97 245 PRO A O 1
ATOM 1895 N N . GLY A 1 246 ? -13.752 24.867 -18.306 1.00 28.83 246 GLY A N 1
ATOM 1896 C CA . GLY A 1 246 ? -14.992 24.318 -17.747 1.00 28.83 246 GLY A CA 1
ATOM 1897 C C . GLY A 1 246 ? -15.353 22.856 -18.010 1.00 28.83 246 GLY A C 1
ATOM 1898 O O . GLY A 1 246 ? -16.121 22.568 -18.921 1.00 28.83 246 GLY A O 1
ATOM 1899 N N . LYS A 1 247 ? -14.961 21.975 -17.087 1.00 23.16 247 LYS A N 1
ATOM 1900 C CA . LYS A 1 247 ? -15.805 20.865 -16.625 1.00 23.16 247 LYS A CA 1
ATOM 1901 C C . LYS A 1 247 ? -15.665 20.781 -15.109 1.00 23.16 247 LYS A C 1
ATOM 1903 O O . LYS A 1 247 ? -14.556 20.756 -14.582 1.00 23.16 247 LYS A O 1
ATOM 1908 N N . SER A 1 248 ? -16.790 20.840 -14.408 1.00 25.09 248 SER A N 1
ATOM 1909 C CA . SER A 1 248 ? -16.875 20.774 -12.951 1.00 25.09 248 SER A CA 1
ATOM 1910 C C . SER A 1 248 ? -16.424 19.397 -12.463 1.00 25.09 248 SER A C 1
ATOM 1912 O O . SER A 1 248 ? -17.216 18.461 -12.404 1.00 25.09 248 SER A O 1
ATOM 1914 N N . VAL A 1 249 ? -15.141 19.274 -12.129 1.00 25.69 249 VAL A N 1
ATOM 1915 C CA . VAL A 1 249 ? -14.618 18.151 -11.350 1.00 25.69 249 VAL A CA 1
ATOM 1916 C C . VAL A 1 249 ? -14.933 18.457 -9.893 1.00 25.69 249 VAL A C 1
ATOM 1918 O O . VAL A 1 249 ? -14.382 19.395 -9.315 1.00 25.69 249 VAL A O 1
ATOM 1921 N N . MET A 1 250 ? -15.867 17.705 -9.314 1.00 24.20 250 MET A N 1
ATOM 1922 C CA . MET A 1 250 ? -16.135 17.752 -7.881 1.00 24.20 250 MET A CA 1
ATOM 1923 C C . MET A 1 250 ? -14.870 17.273 -7.163 1.00 24.20 250 MET A C 1
ATOM 1925 O O . MET A 1 250 ? -14.506 16.102 -7.211 1.00 24.20 250 MET A O 1
ATOM 1929 N N . SER A 1 251 ? -14.142 18.220 -6.579 1.00 24.14 251 SER A N 1
ATOM 1930 C CA . SER A 1 251 ? -12.891 17.970 -5.874 1.00 24.14 251 SER A CA 1
ATOM 1931 C C . SER A 1 251 ? -13.145 17.124 -4.624 1.00 24.14 251 SER A C 1
ATOM 1933 O O . SER A 1 251 ? -14.108 17.366 -3.900 1.00 24.14 251 SER A O 1
ATOM 1935 N N . MET A 1 252 ? -12.233 16.200 -4.307 1.00 27.03 252 MET A N 1
ATOM 1936 C CA . MET A 1 252 ? -12.163 15.431 -3.049 1.00 27.03 252 MET A CA 1
ATOM 1937 C C . MET A 1 252 ? -12.371 16.309 -1.790 1.00 27.03 252 MET A C 1
ATOM 1939 O O . MET A 1 252 ? -12.891 15.859 -0.767 1.00 27.03 252 MET A O 1
ATOM 1943 N N . THR A 1 253 ? -12.030 17.602 -1.873 1.00 27.92 253 THR A N 1
ATOM 1944 C CA . THR A 1 253 ? -12.287 18.592 -0.816 1.00 27.92 253 THR A CA 1
ATOM 1945 C C . THR A 1 253 ? -13.772 18.846 -0.533 1.00 27.92 253 THR A C 1
ATOM 1947 O O . THR A 1 253 ? -14.106 19.187 0.598 1.00 27.92 253 THR A O 1
ATOM 1950 N N . GLU A 1 254 ? -14.663 18.702 -1.519 1.00 27.36 254 GLU A N 1
ATOM 1951 C CA . GLU A 1 254 ? -16.118 18.895 -1.385 1.00 27.36 254 GLU A CA 1
ATOM 1952 C C . GLU A 1 254 ? -16.746 17.761 -0.552 1.00 27.36 254 GLU A C 1
ATOM 1954 O O . GLU A 1 254 ? -17.530 18.017 0.366 1.00 27.36 254 GLU A O 1
ATOM 1959 N N . SER A 1 255 ? -16.316 16.515 -0.795 1.00 28.28 255 SER A N 1
ATOM 1960 C CA . SER A 1 255 ? -16.720 15.339 -0.009 1.00 28.28 255 SER A CA 1
ATOM 1961 C C . SER A 1 255 ? -16.199 15.407 1.427 1.00 28.28 255 SER A C 1
ATOM 1963 O O . SER A 1 255 ? -16.955 15.168 2.367 1.00 28.28 255 SER A O 1
ATOM 1965 N N . MET A 1 256 ? -14.948 15.837 1.629 1.00 30.47 256 MET A N 1
ATOM 1966 C CA . MET A 1 256 ? -14.401 16.046 2.977 1.00 30.47 256 MET A CA 1
ATOM 1967 C C . MET A 1 256 ? -15.103 17.187 3.732 1.00 30.47 256 MET A C 1
ATOM 1969 O O . MET A 1 256 ? -15.341 17.067 4.933 1.00 30.47 256 MET A O 1
ATOM 1973 N N . ARG A 1 257 ? -15.509 18.269 3.049 1.00 32.75 257 ARG A N 1
ATOM 1974 C CA . ARG A 1 257 ? -16.287 19.354 3.674 1.00 32.75 257 ARG A CA 1
ATOM 1975 C C . ARG A 1 257 ? -17.676 18.906 4.121 1.00 32.75 257 ARG A C 1
ATOM 1977 O O . ARG A 1 257 ? -18.137 19.368 5.157 1.00 32.75 257 ARG A O 1
ATOM 1984 N N . ARG A 1 258 ? -18.337 18.010 3.383 1.00 33.09 258 ARG A N 1
ATOM 1985 C CA . ARG A 1 258 ? -19.641 17.457 3.790 1.00 33.09 258 ARG A CA 1
ATOM 1986 C C . ARG A 1 258 ? -19.542 16.519 4.993 1.00 33.09 258 ARG A C 1
ATOM 1988 O O . ARG A 1 258 ? -20.438 16.537 5.826 1.00 33.09 258 ARG A O 1
ATOM 1995 N N . ILE A 1 259 ? -18.459 15.750 5.101 1.00 36.69 259 ILE A N 1
ATOM 1996 C CA . ILE A 1 259 ? -18.257 14.791 6.200 1.00 36.69 259 ILE A CA 1
ATOM 1997 C C . ILE A 1 259 ? -17.853 15.501 7.505 1.00 36.69 259 ILE A C 1
ATOM 1999 O O . ILE A 1 259 ? -18.301 15.102 8.575 1.00 36.69 259 ILE A O 1
ATOM 2003 N N . PHE A 1 260 ? -17.064 16.580 7.431 1.00 36.16 260 PHE A N 1
ATOM 2004 C CA . PHE A 1 260 ? -16.529 17.269 8.619 1.00 36.16 260 PHE A CA 1
ATOM 2005 C C . PHE A 1 260 ? -17.122 18.666 8.896 1.00 36.16 260 PHE A C 1
ATOM 2007 O O . PHE A 1 260 ? -16.859 19.241 9.947 1.00 36.16 260 PHE A O 1
ATOM 2014 N N . GLY A 1 261 ? -17.925 19.234 7.990 1.00 30.30 261 GLY A N 1
ATOM 2015 C CA . GLY A 1 261 ? -18.477 20.596 8.101 1.00 30.30 261 GLY A CA 1
ATOM 2016 C C . GLY A 1 261 ? -19.881 20.701 8.710 1.00 30.30 261 GLY A C 1
ATOM 2017 O O . GLY A 1 261 ? -20.466 21.780 8.701 1.00 30.30 261 GLY A O 1
ATOM 2018 N N . GLY A 1 262 ? -20.446 19.603 9.218 1.00 27.92 262 GLY A N 1
ATOM 2019 C CA . GLY A 1 262 ? -21.832 19.545 9.701 1.00 27.92 262 GLY A CA 1
ATOM 2020 C C . GLY A 1 262 ? -22.108 20.160 11.081 1.00 27.92 262 GLY A C 1
ATOM 2021 O O . GLY A 1 262 ? -23.248 20.102 11.527 1.00 27.92 262 GLY A O 1
ATOM 2022 N N . ALA A 1 263 ? -21.118 20.740 11.767 1.00 31.53 263 ALA A N 1
ATOM 2023 C CA . ALA A 1 263 ? -21.249 21.124 13.181 1.00 31.53 263 ALA A CA 1
ATOM 2024 C C . ALA A 1 263 ? -21.057 22.625 13.481 1.00 31.53 263 ALA A C 1
ATOM 2026 O O . ALA A 1 263 ? -20.676 22.984 14.590 1.00 31.53 263 ALA A O 1
ATOM 2027 N N . SER A 1 264 ? -21.328 23.524 12.531 1.00 31.92 264 SER A N 1
ATOM 2028 C CA . SER A 1 264 ? -21.225 24.978 12.770 1.00 31.92 264 SER A CA 1
ATOM 2029 C C . SER A 1 264 ? -22.408 25.786 12.226 1.00 31.92 264 SER A C 1
ATOM 2031 O O . SER A 1 264 ? -22.259 26.865 11.655 1.00 31.92 264 SER A O 1
ATOM 2033 N N . ARG A 1 265 ? -23.629 25.290 12.461 1.00 29.30 265 ARG A N 1
ATOM 2034 C CA . ARG A 1 265 ? -24.848 26.117 12.477 1.00 29.30 265 ARG A CA 1
ATOM 2035 C C . ARG A 1 265 ? -25.627 25.857 13.755 1.00 29.30 265 ARG A C 1
ATOM 2037 O O . ARG A 1 265 ? -26.520 25.026 13.757 1.00 29.30 265 ARG A O 1
ATOM 2044 N N . LEU A 1 266 ? -25.226 26.558 14.808 1.00 29.38 266 LEU A N 1
ATOM 2045 C CA . LEU A 1 266 ? -25.916 26.874 16.068 1.00 29.38 266 LEU A CA 1
ATOM 2046 C C . LEU A 1 266 ? -24.786 27.492 16.906 1.00 29.38 266 LEU A C 1
ATOM 2048 O O . LEU A 1 266 ? -23.956 26.780 17.447 1.00 29.38 266 LEU A O 1
ATOM 2052 N N . LEU A 1 267 ? -24.537 28.793 16.834 1.00 26.02 267 LEU A N 1
ATOM 2053 C CA . LEU A 1 267 ? -25.307 29.806 17.542 1.00 26.02 267 LEU A CA 1
ATOM 2054 C C . LEU A 1 267 ? -25.115 31.163 16.847 1.00 26.02 267 LEU A C 1
ATOM 2056 O O . LEU A 1 267 ? -23.992 31.559 16.544 1.00 26.02 267 LEU A O 1
ATOM 2060 N N . ARG A 1 268 ? -26.227 31.863 16.604 1.00 24.23 268 ARG A N 1
ATOM 2061 C CA . ARG A 1 268 ? -26.240 33.326 16.518 1.00 24.23 268 ARG A CA 1
ATOM 2062 C C . ARG A 1 268 ? -26.294 33.853 17.949 1.00 24.23 268 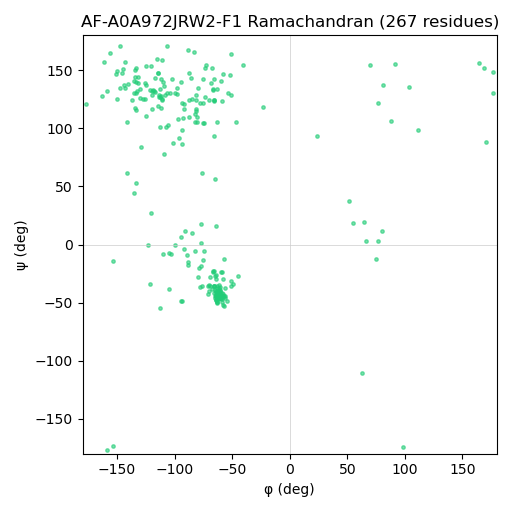ARG A C 1
ATOM 2064 O O . ARG A 1 268 ? -27.176 33.416 18.684 1.00 24.23 268 ARG A O 1
ATOM 2071 N N . CYS A 1 269 ? -25.393 34.768 18.275 1.00 30.48 269 CYS A N 1
ATOM 2072 C CA . CYS A 1 269 ? -25.631 36.050 18.939 1.00 30.48 269 CYS A CA 1
ATOM 2073 C C . CYS A 1 269 ? -24.455 36.948 18.553 1.00 30.48 269 CYS A C 1
ATOM 2075 O O . CYS A 1 269 ? -23.314 36.435 18.587 1.00 30.48 269 CYS A O 1
#

Nearest PDB structures (foldseek):
  5y8r-assembly1_A  TM=6.917E-01  e=4.274E+00  Zoanthus sp.
  2whs-assembly2_B  TM=2.923E-01  e=1.930E+00  Montipora sp. 20
  8xc6-assembly1_B-2  TM=2.966E-01  e=3.217E+00  Montipora sp. 20
  6ntr-assembly4_D  TM=1.988E-01  e=6.940E-01  Brucella abortus
  4bcl-assembly1_A  TM=3.636E-01  e=7.544E+00  Prosthecochloris aestuarii

Solvent-accessible surface area (backbone atoms only — not comparable to full-atom values): 15766 Å² total; per-residue (Å²): 113,71,65,62,51,52,51,52,51,53,53,50,52,51,52,52,51,51,43,52,52,43,19,48,54,46,52,52,50,53,52,50,55,42,48,50,36,62,65,36,55,79,44,49,81,52,66,67,85,75,39,47,65,65,57,49,55,49,21,52,76,67,49,34,60,60,93,57,58,59,28,41,46,78,49,59,37,52,39,56,46,72,56,90,90,44,79,42,54,30,43,33,39,35,37,36,29,19,28,45,84,35,36,32,36,40,36,37,29,69,54,80,97,44,30,47,36,27,37,41,39,33,22,50,93,71,41,16,38,41,39,34,18,42,48,38,42,49,80,74,46,75,45,60,52,73,72,27,22,48,52,32,52,48,49,54,65,71,43,34,86,82,38,32,39,23,75,50,23,23,77,64,55,46,64,43,70,76,53,94,56,30,38,33,41,29,40,84,34,81,73,88,82,43,72,46,74,45,76,47,66,76,63,98,65,78,87,75,67,58,91,87,66,76,79,71,76,73,73,57,71,68,75,92,73,88,89,90,80,89,86,84,88,88,86,89,80,90,90,88,88,88,86,84,81,93,73,92,72,84,50,73,67,58,61,52,43,66,75,71,58,80,84,78,88,85,77,92,132

Sequence (269 aa):
MKISIIICFVLLATVIFAVLILARGFTAEVARQEAMIRAALTPEARDPEEIPELMRRFAERSLAGQGGMPRAVRLTQEARMLQGENWSTMTARQHIAIAEPGFVWVADGAGWPLPLVRVIDRFTDGAGLLEVRLLGAIRVARFDGPEADIGEAMRYLVELPWAPDAILSNRSIIWRAIDANTVEAALPLSPPRLLCSFVSMMRATLWRSSPRAARMYRVVKRSFGRGAVCSRNMARSAGAVCRAPGKSVMSMTESMRRIFGGASRLLRC